Protein AF-A0AA42P3D7-F1 (afdb_monomer)

Secondary structure (DSSP, 8-state):
-------------------------------------------------PPPSS-HHHHHHHHHHHHTT--HHHHHHHHHHHHTTT-TTGGGGTTGGGHHHHHHHHHHHHHHHTTSS-HHHHHHHHHHHHHHHHT-EEEEEEEEEEEEEEETTEEEEEEEEEEEEEEE--SSSSSTTT-HHHHHHHHT-HHHHHHHHHHHHHHPPEEEEEEEEEEEEETTTEEE--GGGHHHHHHHHGGGS--GGG-SSTTTTTT--

Radius of gyration: 35.65 Å; Cα contacts (8 Å, |Δi|>4): 342; chains: 1; bounding box: 93×43×123 Å

Mean predicted aligned error: 14.37 Å

Sequence (257 aa):
MTAARTADVSQQDQASAPNTHVALPVARAFMRTLRVPLALCIAVAGHAAAKPAMSPEQAFELFTKAVLESDADASAKLHRSMMDINHYEAESVADLHQYAPALVQSMVDGLVQFKLFSAKSAHEYGTLMTDAYAGTQCRATGTRAASQYLREEEKVTEIMVQFSCQVPAFNTESGEVTDAAILRKMRKSTKYAFRTWAAMLKSGEKRTMTGEAMLTGDPDTGYFPDAYNLRSLTSVLYSALPAERVDPFAEMERDAE

pLDDT: mean 74.43, std 21.91, range [29.55, 97.94]

Foldseek 3Di:
DDDDDDDDDDDDDDDDDDDDDDDDDDDDDDDDDPPDPPPPPPPPPPVPQAAAPAAPQRQVQLLLCCQQLLDLVSLCVSLVLCVVVVNVQSVQSNRNSCHLVVVLVVQLVVCVVVPLDDNVLSVLLSVLLNVQSSVKRKGWPDKAFDDWDDDPNDIKGKIKTKMKIWGQPLDPPPAQCVPPVLLVVCLVDSPSVSVVLSCSSVPNHTDMDIWMFMWIDDRRNYTHDHNCSVVRCVVVSCRSPNDPVRPSCVVVVVVVD

Solvent-accessible surface area (backbone atoms only — not comparable to full-atom values): 15100 Å² total; per-residue (Å²): 134,87,80,90,79,89,87,84,89,88,88,90,81,90,82,88,87,80,88,88,82,91,90,83,86,90,82,83,87,82,91,77,85,81,80,74,78,83,76,79,77,75,75,77,78,72,80,71,69,54,76,34,93,49,50,54,52,55,38,46,41,26,49,51,33,2,36,39,48,42,28,54,68,33,10,53,50,50,21,48,62,28,51,78,69,67,42,92,54,22,76,60,32,46,63,32,25,50,44,42,60,50,54,37,49,56,49,28,50,47,32,36,73,74,59,69,34,55,66,69,57,19,51,56,48,32,51,41,40,49,54,34,30,55,57,39,54,60,43,58,76,49,76,45,86,67,52,74,50,74,56,96,88,40,77,48,33,34,31,32,40,31,32,41,28,41,33,50,37,74,37,92,82,74,48,68,72,67,34,70,67,52,42,55,46,24,50,76,26,60,74,49,38,51,52,52,55,53,47,36,51,75,69,40,58,72,39,84,47,73,48,59,37,72,24,46,44,46,86,49,73,24,37,41,67,45,62,68,43,54,65,52,40,42,74,62,65,51,31,67,42,87,50,84,92,61,60,54,52,80,59,61,66,70,78,71,122

Nearest PDB structures (foldseek):
  5xrz-assembly1_D  TM=4.194E-01  e=3.143E-01  Homo sapiens
  8rjw-assembly1_G  TM=3.969E-01  e=2.536E-01  Homo sapiens
  8rjw-assembly1_F  TM=3.874E-01  e=3.316E-01  Homo sapiens
  5xs0-assembly2_M  TM=3.603E-01  e=5.374E-01  Homo sapiens
  8rj3-assembly1_B  TM=3.661E-01  e=6.661E-01  Homo sapiens

Structure (mmCIF, N/CA/C/O backbone):
data_AF-A0AA42P3D7-F1
#
_entry.id   AF-A0AA42P3D7-F1
#
loop_
_atom_site.group_PDB
_atom_site.id
_atom_site.type_symbol
_atom_site.label_atom_id
_atom_site.label_alt_id
_atom_site.label_comp_id
_atom_site.label_asym_id
_atom_site.label_entity_id
_atom_site.label_seq_id
_atom_site.pdbx_PDB_ins_code
_atom_site.Cartn_x
_atom_site.Cartn_y
_atom_site.Cartn_z
_atom_site.occupancy
_atom_site.B_iso_or_equiv
_atom_site.auth_seq_id
_atom_site.auth_comp_id
_atom_site.auth_asym_id
_atom_site.auth_atom_id
_atom_site.pdbx_PDB_model_num
ATOM 1 N N . MET A 1 1 ? 75.780 -2.462 -17.008 1.00 31.47 1 MET A N 1
ATOM 2 C CA . MET A 1 1 ? 76.026 -3.786 -17.620 1.00 31.47 1 MET A CA 1
ATOM 3 C C . MET A 1 1 ? 74.661 -4.328 -18.032 1.00 31.47 1 MET A C 1
ATOM 5 O O . MET A 1 1 ? 73.805 -4.396 -17.168 1.00 31.47 1 MET A O 1
ATOM 9 N N . THR A 1 2 ? 74.285 -4.271 -19.318 1.00 30.69 2 THR A N 1
ATOM 10 C CA . THR A 1 2 ? 74.577 -5.244 -20.410 1.00 30.69 2 THR A CA 1
ATOM 11 C C . THR A 1 2 ? 73.847 -6.588 -20.244 1.00 30.69 2 THR A C 1
ATOM 13 O O . THR A 1 2 ? 73.974 -7.179 -19.182 1.00 30.69 2 THR A O 1
ATOM 16 N N . ALA A 1 3 ? 73.154 -7.148 -21.249 1.00 30.59 3 ALA A N 1
ATOM 17 C CA . ALA A 1 3 ? 72.742 -6.607 -22.560 1.00 30.59 3 ALA A CA 1
ATOM 18 C C . ALA A 1 3 ? 71.624 -7.461 -23.223 1.00 30.59 3 ALA A C 1
ATOM 20 O O . ALA A 1 3 ? 71.329 -8.560 -22.772 1.00 30.59 3 ALA A O 1
ATOM 21 N N . ALA A 1 4 ? 71.062 -6.916 -24.313 1.00 34.03 4 ALA A N 1
ATOM 22 C CA . ALA A 1 4 ? 70.126 -7.482 -25.305 1.00 34.03 4 ALA A CA 1
ATOM 23 C C . ALA A 1 4 ? 70.470 -8.906 -25.835 1.00 34.03 4 ALA A C 1
ATOM 25 O O . ALA A 1 4 ? 71.592 -9.371 -25.658 1.00 34.03 4 ALA A O 1
ATOM 26 N N . ARG A 1 5 ? 69.574 -9.642 -26.521 1.00 33.97 5 ARG A N 1
ATOM 27 C CA . ARG A 1 5 ? 69.018 -9.423 -27.893 1.00 33.97 5 ARG A CA 1
ATOM 28 C C . ARG A 1 5 ? 67.789 -10.347 -28.133 1.00 33.97 5 ARG A C 1
ATOM 30 O O . ARG A 1 5 ? 67.639 -11.300 -27.383 1.00 33.97 5 ARG A O 1
ATOM 37 N N . THR A 1 6 ? 66.776 -10.064 -28.975 1.00 33.81 6 THR A N 1
ATOM 38 C CA . THR A 1 6 ? 66.703 -10.019 -30.472 1.00 33.81 6 THR A CA 1
ATOM 39 C C . THR A 1 6 ? 67.298 -11.273 -31.156 1.00 33.81 6 THR A C 1
ATOM 41 O O . THR A 1 6 ? 68.330 -11.754 -30.712 1.00 33.81 6 THR A O 1
ATOM 44 N N . ALA A 1 7 ? 66.781 -11.863 -32.239 1.00 33.41 7 ALA A N 1
ATOM 45 C CA . ALA A 1 7 ? 65.605 -11.628 -33.101 1.00 33.41 7 ALA A CA 1
ATOM 46 C C . ALA A 1 7 ? 65.105 -13.031 -33.608 1.00 33.41 7 ALA A C 1
ATOM 48 O O . ALA A 1 7 ? 65.371 -14.003 -32.907 1.00 33.41 7 ALA A O 1
ATOM 49 N N . ASP A 1 8 ? 64.405 -13.290 -34.726 1.00 29.69 8 ASP A N 1
ATOM 50 C CA . ASP A 1 8 ? 63.928 -12.483 -35.870 1.00 29.69 8 ASP A CA 1
ATOM 51 C C . ASP A 1 8 ? 62.750 -13.190 -36.605 1.00 29.69 8 ASP A C 1
ATOM 53 O O . ASP A 1 8 ? 62.302 -14.259 -36.189 1.00 29.69 8 ASP A O 1
ATOM 57 N N . VAL A 1 9 ? 62.264 -12.612 -37.710 1.00 37.31 9 VAL A N 1
ATOM 58 C CA . VAL A 1 9 ? 61.306 -13.205 -38.672 1.00 37.31 9 VAL A CA 1
ATOM 59 C C . VAL A 1 9 ? 61.981 -14.248 -39.582 1.00 37.31 9 VAL A C 1
ATOM 61 O O . VAL A 1 9 ? 63.176 -14.166 -39.863 1.00 37.31 9 VAL A O 1
ATOM 64 N N . SER A 1 10 ? 61.214 -15.190 -40.149 1.00 30.56 10 SER A N 1
ATOM 65 C CA . SER A 1 10 ? 61.572 -15.812 -41.437 1.00 30.56 10 SER A CA 1
ATOM 66 C C . SER A 1 10 ? 60.350 -16.190 -42.277 1.00 30.56 10 SER A C 1
ATOM 68 O O . SER A 1 10 ? 59.351 -16.699 -41.775 1.00 30.56 10 SER A O 1
ATOM 70 N N . GLN A 1 11 ? 60.458 -15.908 -43.574 1.00 33.84 11 GLN A N 1
ATOM 71 C CA . GLN A 1 11 ? 59.439 -16.045 -44.612 1.00 33.84 11 GLN A CA 1
ATOM 72 C C . GLN A 1 11 ? 60.184 -16.315 -45.925 1.00 33.84 11 GLN A C 1
ATOM 74 O O . GLN A 1 11 ? 60.994 -15.471 -46.290 1.00 33.84 11 GLN A O 1
ATOM 79 N N . GLN A 1 12 ? 59.911 -17.439 -46.606 1.00 31.33 12 GLN A N 1
ATOM 80 C CA . GLN A 1 12 ? 60.109 -17.721 -48.050 1.00 31.33 12 GLN A CA 1
ATOM 81 C C . GLN A 1 12 ? 60.259 -19.232 -48.302 1.00 31.33 12 GLN A C 1
ATOM 83 O O . GLN A 1 12 ? 61.046 -19.890 -47.635 1.00 31.33 12 GLN A O 1
ATOM 88 N N . ASP A 1 13 ? 59.495 -19.767 -49.256 1.00 29.91 13 ASP A N 1
ATOM 89 C CA . ASP A 1 13 ? 59.954 -20.202 -50.593 1.00 29.91 13 ASP A CA 1
ATOM 90 C C . ASP A 1 13 ? 58.676 -20.382 -51.458 1.00 29.91 13 ASP A C 1
ATOM 92 O O . ASP A 1 13 ? 57.616 -20.689 -50.917 1.00 29.91 13 ASP A O 1
ATOM 96 N N . GLN A 1 14 ? 58.557 -19.973 -52.731 1.00 32.81 14 GLN A N 1
ATOM 97 C CA . GLN A 1 14 ? 59.390 -20.169 -53.936 1.00 32.81 14 GLN A CA 1
ATOM 98 C C . GLN A 1 14 ? 59.356 -21.641 -54.441 1.00 32.81 14 GLN A C 1
ATOM 100 O O . GLN A 1 14 ? 59.420 -22.559 -53.638 1.00 32.81 14 GLN A O 1
ATOM 105 N N . ALA A 1 15 ? 59.196 -21.963 -55.739 1.00 29.94 15 ALA A N 1
ATOM 106 C CA . ALA A 1 15 ? 59.226 -21.129 -56.952 1.00 29.94 15 ALA A CA 1
ATOM 107 C C . ALA A 1 15 ? 58.406 -21.688 -58.156 1.00 29.94 15 ALA A C 1
ATOM 109 O O . ALA A 1 15 ? 58.203 -22.890 -58.268 1.00 29.94 15 ALA A O 1
ATOM 110 N N . SER A 1 16 ? 58.095 -20.787 -59.104 1.00 30.59 16 SER A N 1
ATOM 111 C CA . SER A 1 16 ? 58.151 -20.937 -60.584 1.00 30.59 16 SER A CA 1
ATOM 112 C C . SER A 1 16 ? 57.265 -21.915 -61.402 1.00 30.59 16 SER A C 1
ATOM 114 O O . SER A 1 16 ? 56.853 -22.984 -60.975 1.00 30.59 16 SER A O 1
ATOM 116 N N . ALA A 1 17 ? 57.018 -21.498 -62.657 1.00 34.09 17 ALA A N 1
ATOM 117 C CA . ALA A 1 17 ? 56.332 -22.204 -63.764 1.00 34.09 17 ALA A CA 1
ATOM 118 C C . ALA A 1 17 ? 57.390 -22.677 -64.831 1.00 34.09 17 ALA A C 1
ATOM 120 O O . ALA A 1 17 ? 58.550 -22.732 -64.412 1.00 34.09 17 ALA A O 1
ATOM 121 N N . PRO A 1 18 ? 57.144 -22.978 -66.150 1.00 49.16 18 PRO A N 1
ATOM 122 C CA . PRO A 1 18 ? 55.988 -22.674 -67.039 1.00 49.16 18 PRO A CA 1
ATOM 123 C C . PRO A 1 18 ? 55.566 -23.758 -68.092 1.00 49.16 18 PRO A C 1
ATOM 125 O O . PRO A 1 18 ? 56.224 -24.778 -68.217 1.00 49.16 18 PRO A O 1
ATOM 128 N N . ASN A 1 19 ? 54.545 -23.435 -68.921 1.00 32.03 19 ASN A N 1
ATOM 129 C CA . ASN A 1 19 ? 54.305 -23.829 -70.346 1.00 32.03 19 ASN A CA 1
ATOM 130 C C . ASN A 1 19 ? 54.244 -25.336 -70.758 1.00 32.03 19 ASN A C 1
ATOM 132 O O . ASN A 1 19 ? 54.962 -26.168 -70.231 1.00 32.03 19 ASN A O 1
ATOM 136 N N . THR A 1 20 ? 53.444 -25.803 -71.737 1.00 36.22 20 THR A N 1
ATOM 137 C CA . THR A 1 20 ? 52.552 -25.197 -72.775 1.00 36.22 20 THR A CA 1
ATOM 138 C C . THR A 1 20 ? 51.419 -26.227 -73.137 1.00 36.22 20 THR A C 1
ATOM 140 O O . THR A 1 20 ? 51.196 -27.114 -72.326 1.00 36.22 20 THR A O 1
ATOM 143 N N . HIS A 1 21 ? 50.614 -26.268 -74.228 1.00 33.41 21 HIS A N 1
ATOM 144 C CA . HIS A 1 21 ? 50.492 -25.580 -75.539 1.00 33.41 21 HIS A CA 1
ATOM 145 C C . HIS A 1 21 ? 49.057 -25.728 -76.150 1.00 33.41 21 HIS A C 1
ATOM 147 O O . HIS A 1 21 ? 48.241 -26.487 -75.648 1.00 33.41 21 HIS A O 1
ATOM 153 N N . VAL A 1 22 ? 48.806 -25.021 -77.268 1.00 30.59 22 VAL A N 1
ATOM 154 C CA . VAL A 1 22 ? 47.855 -25.265 -78.397 1.00 30.59 22 VAL A CA 1
ATOM 155 C C . VAL A 1 22 ? 46.536 -26.045 -78.168 1.00 30.59 22 VAL A C 1
ATOM 157 O O . VAL A 1 22 ? 46.547 -27.270 -78.135 1.00 30.59 22 VAL A O 1
ATOM 160 N N . ALA A 1 23 ? 45.391 -25.346 -78.290 1.00 29.55 23 ALA A N 1
ATOM 161 C CA . ALA A 1 23 ? 44.390 -25.570 -79.362 1.00 29.55 23 ALA A CA 1
ATOM 162 C C . ALA A 1 23 ? 43.258 -24.507 -79.373 1.00 29.55 23 ALA A C 1
ATOM 164 O O . ALA A 1 23 ? 42.737 -24.116 -78.335 1.00 29.55 23 ALA A O 1
ATOM 165 N N . LEU A 1 24 ? 42.858 -24.072 -80.572 1.00 32.00 24 LEU A N 1
ATOM 166 C CA . LEU A 1 24 ? 41.688 -23.238 -80.931 1.00 32.00 24 LEU A CA 1
ATOM 167 C C . LEU A 1 24 ? 41.282 -23.677 -82.366 1.00 32.00 24 LEU A C 1
ATOM 169 O O . LEU A 1 24 ? 42.179 -24.173 -83.057 1.00 32.00 24 LEU A O 1
ATOM 173 N N . PRO A 1 25 ? 40.030 -23.507 -82.872 1.00 43.16 25 PRO A N 1
ATOM 174 C CA . PRO A 1 25 ? 39.345 -22.204 -82.859 1.00 43.16 25 PRO A CA 1
ATOM 175 C C . PRO A 1 25 ? 37.784 -22.190 -82.905 1.00 43.16 25 PRO A C 1
ATOM 177 O O . PRO A 1 25 ? 37.112 -23.211 -82.903 1.00 43.16 25 PRO A O 1
ATOM 180 N N . VAL A 1 26 ? 37.238 -20.969 -83.030 1.00 35.75 26 VAL A N 1
ATOM 181 C CA . VAL A 1 26 ? 35.868 -20.577 -83.452 1.00 35.75 26 VAL A CA 1
ATOM 182 C C . VAL A 1 26 ? 34.662 -21.080 -82.634 1.00 35.75 26 VAL A C 1
ATOM 184 O O . VAL A 1 26 ? 34.040 -22.089 -82.945 1.00 35.75 26 VAL A O 1
ATOM 187 N N . ALA A 1 27 ? 34.151 -20.187 -81.783 1.00 34.97 27 ALA A N 1
ATOM 188 C CA . ALA A 1 27 ? 32.713 -19.921 -81.688 1.00 34.97 27 ALA A CA 1
ATOM 189 C C . ALA A 1 27 ? 32.501 -18.396 -81.697 1.00 34.97 27 ALA A C 1
ATOM 191 O O . ALA A 1 27 ? 33.190 -17.671 -80.977 1.00 34.97 27 ALA A O 1
ATOM 192 N N . ARG A 1 28 ? 31.604 -17.878 -82.549 1.00 34.62 28 ARG A N 1
ATOM 193 C CA . ARG A 1 28 ? 31.326 -16.432 -82.625 1.00 34.62 28 ARG A CA 1
ATOM 194 C C . ARG A 1 28 ? 30.343 -15.999 -81.536 1.00 34.62 28 ARG A C 1
ATOM 196 O O . ARG A 1 28 ? 29.408 -16.715 -81.203 1.00 34.62 28 ARG A O 1
ATOM 203 N N . ALA A 1 29 ? 30.590 -14.793 -81.037 1.00 33.81 29 ALA A N 1
ATOM 204 C CA . ALA A 1 29 ? 29.865 -14.086 -79.992 1.00 33.81 29 ALA A CA 1
ATOM 205 C C . ALA A 1 29 ? 28.329 -14.197 -80.016 1.00 33.81 29 ALA A C 1
ATOM 207 O O . ALA A 1 29 ? 27.708 -14.057 -81.065 1.00 33.81 29 ALA A O 1
ATOM 208 N N . PHE A 1 30 ? 27.742 -14.167 -78.816 1.00 39.66 30 PHE A N 1
ATOM 209 C CA . PHE A 1 30 ? 26.736 -13.148 -78.505 1.00 39.66 30 PHE A CA 1
ATOM 210 C C . PHE A 1 30 ? 26.946 -12.599 -77.090 1.00 39.66 30 PHE A C 1
ATOM 212 O O . PHE A 1 30 ? 26.876 -13.331 -76.107 1.00 39.66 30 PHE A O 1
ATOM 219 N N . MET A 1 31 ? 27.182 -11.289 -76.977 1.00 41.91 31 MET A N 1
ATOM 220 C CA . MET A 1 31 ? 27.114 -10.601 -75.689 1.00 41.91 31 MET A CA 1
ATOM 221 C C . MET A 1 31 ? 25.650 -10.446 -75.267 1.00 41.91 31 MET A C 1
ATOM 223 O O . MET A 1 31 ? 24.874 -9.778 -75.951 1.00 41.91 31 MET A O 1
ATOM 227 N N . ARG A 1 32 ? 25.300 -10.948 -74.081 1.00 39.91 32 ARG A N 1
ATOM 228 C CA . ARG A 1 32 ? 24.271 -10.326 -73.239 1.00 39.91 32 ARG A CA 1
ATOM 229 C C . ARG A 1 32 ? 24.862 -10.072 -71.861 1.00 39.91 32 ARG A C 1
ATOM 231 O O . ARG A 1 32 ? 25.069 -10.987 -71.074 1.00 39.91 32 ARG A O 1
ATOM 238 N N . THR A 1 33 ? 25.181 -8.808 -71.614 1.00 46.50 33 THR A N 1
ATOM 239 C CA . THR A 1 33 ? 25.740 -8.302 -70.362 1.00 46.50 33 THR A CA 1
ATOM 240 C C . THR A 1 33 ? 24.720 -8.438 -69.239 1.00 46.50 33 THR A C 1
ATOM 242 O O . THR A 1 33 ? 23.817 -7.614 -69.098 1.00 46.50 33 THR A O 1
ATOM 245 N N . LEU A 1 34 ? 24.883 -9.470 -68.409 1.00 38.66 34 LEU A N 1
ATOM 246 C CA . LEU A 1 34 ? 24.121 -9.613 -67.176 1.00 38.66 34 LEU A CA 1
ATOM 247 C C . LEU A 1 34 ? 24.618 -8.567 -66.164 1.00 38.66 34 LEU A C 1
ATOM 249 O O . LEU A 1 34 ? 25.531 -8.811 -65.379 1.00 38.66 34 LEU A O 1
ATOM 253 N N . ARG A 1 35 ? 24.043 -7.359 -66.216 1.00 44.81 35 ARG A N 1
ATOM 254 C CA . ARG A 1 35 ? 24.231 -6.347 -65.171 1.00 44.81 35 ARG A CA 1
ATOM 255 C C . ARG A 1 35 ? 23.570 -6.854 -63.894 1.00 44.81 35 ARG A C 1
ATOM 257 O O . ARG A 1 35 ? 22.370 -6.676 -63.718 1.00 44.81 35 ARG A O 1
ATOM 264 N N . VAL A 1 36 ? 24.356 -7.464 -63.013 1.00 46.09 36 VAL A N 1
ATOM 265 C CA . VAL A 1 36 ? 23.972 -7.672 -61.615 1.00 46.09 36 VAL A CA 1
ATOM 266 C C . VAL A 1 36 ? 24.113 -6.321 -60.908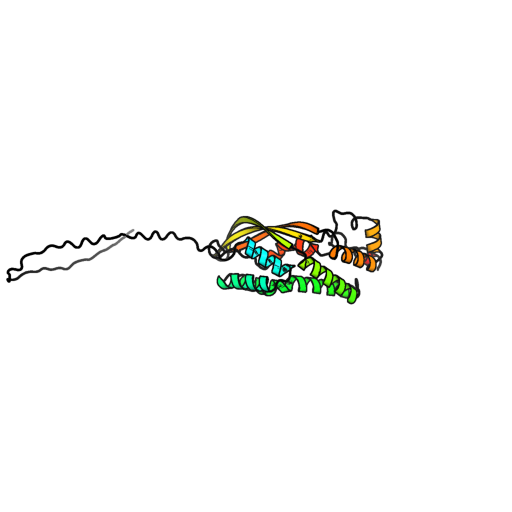 1.00 46.09 36 VAL A C 1
ATOM 268 O O . VAL A 1 36 ? 25.244 -5.851 -60.757 1.00 46.09 36 VAL A O 1
ATOM 271 N N . PRO A 1 37 ? 23.022 -5.654 -60.486 1.00 53.50 37 PRO A N 1
ATOM 272 C CA . PRO A 1 37 ? 23.149 -4.573 -59.526 1.00 53.50 37 PRO A CA 1
ATOM 273 C C . PRO A 1 37 ? 23.570 -5.209 -58.202 1.00 53.50 37 PRO A C 1
ATOM 275 O O . PRO A 1 37 ? 22.783 -5.917 -57.573 1.00 53.50 37 PRO A O 1
ATOM 278 N N . LEU A 1 38 ? 24.817 -4.987 -57.784 1.00 45.69 38 LEU A N 1
ATOM 279 C CA . LEU A 1 38 ? 25.266 -5.373 -56.450 1.00 45.69 38 LEU A CA 1
ATOM 280 C C . LEU A 1 38 ? 24.603 -4.425 -55.443 1.00 45.69 38 LEU A C 1
ATOM 282 O O . LEU A 1 38 ? 25.179 -3.415 -55.041 1.00 45.69 38 LEU A O 1
ATOM 286 N N . ALA A 1 39 ? 23.344 -4.714 -55.116 1.00 49.66 39 ALA A N 1
ATOM 287 C CA . ALA A 1 39 ? 22.559 -3.969 -54.150 1.00 49.66 39 ALA A CA 1
ATOM 288 C C . ALA A 1 39 ? 23.206 -4.146 -52.776 1.00 49.66 39 ALA A C 1
ATOM 290 O O . ALA A 1 39 ? 22.970 -5.133 -52.080 1.00 49.66 39 ALA A O 1
ATOM 291 N N . LEU A 1 40 ? 24.067 -3.194 -52.416 1.00 45.00 40 LEU A N 1
ATOM 292 C CA . LEU A 1 40 ? 24.702 -3.139 -51.112 1.00 45.00 40 LEU A CA 1
ATOM 293 C C . LEU A 1 40 ? 23.632 -2.747 -50.087 1.00 45.00 40 LEU A C 1
ATOM 295 O O . LEU A 1 40 ? 23.482 -1.582 -49.723 1.00 45.00 40 LEU A O 1
ATOM 299 N N . CYS A 1 41 ? 22.849 -3.735 -49.656 1.00 44.41 41 CYS A N 1
ATOM 300 C CA . CYS A 1 41 ? 21.967 -3.625 -48.508 1.00 44.41 41 CYS A CA 1
ATOM 301 C C . CYS A 1 41 ? 22.839 -3.456 -47.263 1.00 44.41 41 CYS A C 1
ATOM 303 O O . CYS A 1 41 ? 23.118 -4.415 -46.545 1.00 44.41 41 CYS A O 1
ATOM 305 N N . ILE A 1 42 ? 23.281 -2.218 -47.026 1.00 55.31 42 ILE A N 1
ATOM 306 C CA . ILE A 1 42 ? 23.804 -1.782 -45.739 1.00 55.31 42 ILE A CA 1
ATOM 307 C C . ILE A 1 42 ? 22.628 -1.887 -44.774 1.00 55.31 42 ILE A C 1
ATOM 309 O O . ILE A 1 42 ? 21.840 -0.955 -44.613 1.00 55.31 42 ILE A O 1
ATOM 313 N N . ALA A 1 43 ? 22.485 -3.066 -44.174 1.00 50.91 43 ALA A N 1
ATOM 314 C CA . ALA A 1 43 ? 21.648 -3.268 -43.015 1.00 50.91 43 ALA A CA 1
ATOM 315 C C . ALA A 1 43 ? 22.258 -2.423 -41.898 1.00 50.91 43 ALA A C 1
ATOM 317 O O . ALA A 1 43 ? 23.163 -2.860 -41.187 1.00 50.91 43 ALA A O 1
ATOM 318 N N . VAL A 1 44 ? 21.794 -1.176 -41.789 1.00 49.25 44 VAL A N 1
ATOM 319 C CA . VAL A 1 44 ? 22.042 -0.343 -40.619 1.00 49.25 44 VAL A CA 1
ATOM 320 C C . VAL A 1 44 ? 21.332 -1.045 -39.474 1.00 49.25 44 VAL A C 1
ATOM 322 O O . VAL A 1 44 ? 20.142 -0.839 -39.243 1.00 49.25 44 VAL A O 1
ATOM 325 N N . ALA A 1 45 ? 22.071 -1.918 -38.792 1.00 48.38 45 ALA A N 1
ATOM 326 C CA . ALA A 1 45 ? 21.681 -2.532 -37.539 1.00 48.38 45 ALA A CA 1
ATOM 327 C C . ALA A 1 45 ? 21.682 -1.441 -36.463 1.00 48.38 45 ALA A C 1
ATOM 329 O O . ALA A 1 45 ? 22.539 -1.396 -35.581 1.00 48.38 45 ALA A O 1
ATOM 330 N N . GLY A 1 46 ? 20.724 -0.518 -36.572 1.00 45.34 46 GLY A N 1
ATOM 331 C CA . GLY A 1 46 ? 20.318 0.316 -35.462 1.00 45.34 46 GLY A CA 1
ATOM 332 C C . GLY A 1 46 ? 19.873 -0.639 -34.372 1.00 45.34 46 GLY A C 1
ATOM 333 O O . GLY A 1 46 ? 18.846 -1.301 -34.516 1.00 45.34 46 GLY A O 1
ATOM 334 N N . HIS A 1 47 ? 20.692 -0.753 -33.329 1.00 44.09 47 HIS A N 1
ATOM 335 C CA . HIS A 1 47 ? 20.367 -1.523 -32.142 1.00 44.09 47 HIS A CA 1
ATOM 336 C C . HIS A 1 47 ? 19.270 -0.745 -31.417 1.00 44.09 47 HIS A C 1
ATOM 338 O O . HIS A 1 47 ? 19.531 0.062 -30.528 1.00 44.09 47 HIS A O 1
ATOM 344 N N . ALA A 1 48 ? 18.035 -0.921 -31.885 1.00 49.38 48 ALA A N 1
ATOM 345 C CA . ALA A 1 48 ? 16.855 -0.529 -31.150 1.00 49.38 48 ALA A CA 1
ATOM 346 C C . ALA A 1 48 ? 16.860 -1.367 -29.873 1.00 49.38 48 ALA A C 1
ATOM 348 O O . ALA A 1 48 ? 16.554 -2.559 -29.925 1.00 49.38 48 ALA A O 1
ATOM 349 N N . ALA A 1 49 ? 17.278 -0.737 -28.771 1.00 56.56 49 ALA A N 1
ATOM 350 C CA . ALA A 1 49 ? 17.151 -1.264 -27.420 1.00 56.56 49 ALA A CA 1
ATOM 351 C C . ALA A 1 49 ? 15.783 -1.939 -27.285 1.00 56.56 49 ALA A C 1
ATOM 353 O O . ALA A 1 49 ? 14.761 -1.354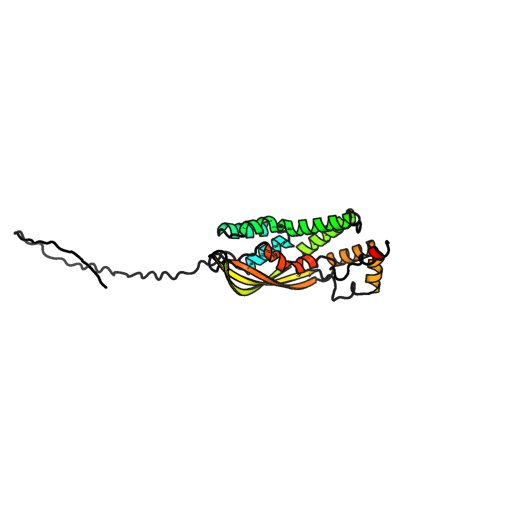 -27.676 1.00 56.56 49 ALA A O 1
ATOM 354 N N . ALA A 1 50 ? 15.774 -3.189 -26.823 1.00 63.59 50 ALA A N 1
ATOM 355 C CA . ALA A 1 50 ? 14.530 -3.920 -26.663 1.00 63.59 50 ALA A CA 1
ATOM 356 C C . ALA A 1 50 ? 13.680 -3.128 -25.671 1.00 63.59 50 ALA A C 1
ATOM 358 O O . ALA A 1 50 ? 14.119 -2.860 -24.558 1.00 63.59 50 ALA A O 1
ATOM 359 N N . LYS A 1 51 ? 12.489 -2.676 -26.080 1.00 69.25 51 LYS A N 1
ATOM 360 C CA . LYS A 1 51 ? 11.652 -1.924 -25.148 1.00 69.25 51 LYS A CA 1
ATOM 361 C C . LYS A 1 51 ? 11.234 -2.892 -24.031 1.00 69.25 51 LYS A C 1
ATOM 363 O O . LYS A 1 51 ? 10.597 -3.895 -24.369 1.00 69.25 51 LYS A O 1
ATOM 368 N N . PRO A 1 52 ? 11.515 -2.591 -22.750 1.00 77.62 52 PRO A N 1
ATOM 369 C CA . PRO A 1 52 ? 11.165 -3.482 -21.655 1.00 77.62 52 PRO A CA 1
ATOM 370 C C . PRO A 1 52 ? 9.658 -3.749 -21.639 1.00 77.62 52 PRO A C 1
ATOM 372 O O . PRO A 1 52 ? 8.843 -2.866 -21.937 1.00 77.62 52 PRO A O 1
ATOM 375 N N . ALA A 1 53 ? 9.287 -4.990 -21.315 1.00 83.00 53 ALA A N 1
ATOM 376 C CA . ALA A 1 53 ? 7.912 -5.486 -21.427 1.00 83.00 53 ALA A CA 1
ATOM 377 C C . ALA A 1 53 ? 6.926 -4.793 -20.464 1.00 83.00 53 ALA A C 1
ATOM 379 O O . ALA A 1 53 ? 5.709 -4.866 -20.653 1.00 83.00 53 ALA A O 1
ATOM 380 N N . MET A 1 54 ? 7.454 -4.109 -19.449 1.00 92.75 54 MET A N 1
ATOM 381 C CA . MET A 1 54 ? 6.726 -3.388 -18.414 1.00 92.75 54 MET A CA 1
ATOM 382 C C . MET A 1 54 ? 7.423 -2.049 -18.150 1.00 92.75 54 MET A C 1
ATOM 384 O O . MET A 1 54 ? 8.651 -1.980 -18.162 1.00 92.75 54 MET A O 1
ATOM 388 N N . SER A 1 55 ? 6.659 -0.976 -17.926 1.00 94.00 55 SER A N 1
ATOM 389 C CA . SER A 1 55 ? 7.243 0.298 -17.485 1.00 94.00 55 SER A CA 1
ATOM 390 C C . SER A 1 55 ? 7.448 0.330 -15.959 1.00 94.00 55 SER A C 1
ATOM 392 O O . SER A 1 55 ? 6.736 -0.381 -15.243 1.00 94.00 55 SER A O 1
ATOM 394 N N . PRO A 1 56 ? 8.357 1.178 -15.440 1.00 95.19 56 PRO A N 1
ATOM 395 C CA . PRO A 1 56 ? 8.544 1.398 -14.001 1.00 95.19 56 PRO A CA 1
ATOM 396 C C . PRO A 1 56 ? 7.241 1.651 -13.234 1.00 95.19 56 PRO A C 1
ATOM 398 O O . PRO A 1 56 ? 6.993 1.080 -12.174 1.00 95.19 56 PRO A O 1
ATOM 401 N N . GLU A 1 57 ? 6.375 2.482 -13.815 1.00 96.44 57 GLU A N 1
ATOM 402 C CA . GLU A 1 57 ? 5.061 2.829 -13.283 1.00 96.44 57 GLU A CA 1
ATOM 403 C C . GLU A 1 57 ? 4.166 1.592 -13.170 1.00 96.44 57 GLU A C 1
ATOM 405 O O . GLU A 1 57 ? 3.517 1.385 -12.150 1.00 96.44 57 GLU A O 1
ATOM 410 N N . GLN A 1 58 ? 4.165 0.738 -14.197 1.00 96.88 58 GLN A N 1
ATOM 411 C CA . GLN A 1 58 ? 3.368 -0.488 -14.232 1.00 96.88 58 GLN A CA 1
ATOM 412 C C . GLN A 1 58 ? 3.877 -1.538 -13.239 1.00 96.88 58 GLN A C 1
ATOM 414 O O . GLN A 1 58 ? 3.062 -2.211 -12.610 1.00 96.88 58 GLN A O 1
ATOM 419 N N . ALA A 1 59 ? 5.196 -1.666 -13.066 1.00 96.81 59 ALA A N 1
ATOM 420 C CA . ALA A 1 59 ? 5.784 -2.568 -12.078 1.00 96.81 59 ALA A CA 1
ATOM 421 C C . ALA A 1 59 ? 5.421 -2.132 -10.649 1.00 96.81 59 ALA A C 1
ATOM 423 O O . ALA A 1 59 ? 4.966 -2.945 -9.841 1.00 96.81 59 ALA A O 1
ATOM 424 N N . PHE A 1 60 ? 5.517 -0.830 -10.362 1.00 97.12 60 PHE A N 1
ATOM 425 C CA . PHE A 1 60 ? 5.125 -0.263 -9.072 1.00 97.12 60 PHE A CA 1
ATOM 426 C C . PHE A 1 60 ? 3.604 -0.318 -8.814 1.00 97.12 60 PHE A C 1
ATOM 428 O O . PHE A 1 60 ? 3.172 -0.558 -7.683 1.00 97.12 60 PHE A O 1
ATOM 435 N N . GLU A 1 61 ? 2.768 -0.153 -9.844 1.00 97.12 61 GLU A N 1
ATOM 436 C CA . GLU A 1 61 ? 1.314 -0.325 -9.713 1.00 97.12 61 GLU A CA 1
ATOM 437 C C . GLU A 1 61 ? 0.910 -1.789 -9.480 1.00 97.12 61 GLU A C 1
ATOM 439 O O . GLU A 1 61 ? -0.023 -2.037 -8.724 1.00 97.12 61 GLU A O 1
ATOM 444 N N . LEU A 1 62 ? 1.628 -2.778 -10.026 1.00 97.38 62 LEU A N 1
ATOM 445 C CA . LEU A 1 62 ? 1.407 -4.185 -9.658 1.00 97.38 62 LEU A CA 1
ATOM 446 C C . LEU A 1 62 ? 1.866 -4.481 -8.222 1.00 97.38 62 LEU A C 1
ATOM 448 O O . LEU A 1 62 ? 1.157 -5.159 -7.483 1.00 97.38 62 LEU A O 1
ATOM 452 N N . PHE A 1 63 ? 3.008 -3.934 -7.802 1.00 97.31 63 PHE A N 1
ATOM 453 C CA . PHE A 1 63 ? 3.527 -4.082 -6.439 1.00 97.31 63 PHE A CA 1
ATOM 454 C C . PHE A 1 63 ? 2.584 -3.500 -5.383 1.00 97.31 63 PHE A C 1
ATOM 456 O O . PHE A 1 63 ? 2.235 -4.180 -4.422 1.00 97.31 63 PHE A O 1
ATOM 463 N N . THR A 1 64 ? 2.109 -2.265 -5.575 1.00 96.88 64 THR A N 1
ATOM 464 C CA . THR A 1 64 ? 1.148 -1.639 -4.649 1.00 96.88 64 THR A CA 1
ATOM 465 C C . THR A 1 64 ? -0.173 -2.400 -4.584 1.00 96.88 64 THR A C 1
ATOM 467 O O . THR A 1 64 ? -0.709 -2.573 -3.491 1.00 96.88 64 THR A O 1
ATOM 470 N N . LYS A 1 65 ? -0.668 -2.922 -5.712 1.00 96.44 65 LYS A N 1
ATOM 471 C CA . LYS A 1 65 ? -1.855 -3.791 -5.748 1.00 96.44 65 LYS A CA 1
ATOM 472 C C . LYS A 1 65 ? -1.644 -5.102 -4.994 1.00 96.44 65 LYS A C 1
ATOM 474 O O . LYS A 1 65 ? -2.500 -5.478 -4.201 1.00 96.44 65 LYS A O 1
ATOM 479 N N . ALA A 1 66 ? -0.509 -5.771 -5.185 1.00 96.25 66 ALA A N 1
ATOM 480 C CA . ALA A 1 66 ? -0.198 -6.984 -4.436 1.00 96.25 66 ALA A CA 1
ATOM 481 C C . ALA A 1 66 ? -0.134 -6.690 -2.925 1.00 96.25 66 ALA A C 1
ATOM 483 O O . ALA A 1 66 ? -0.879 -7.280 -2.153 1.00 96.25 66 ALA A O 1
ATOM 484 N N . VAL A 1 67 ? 0.676 -5.712 -2.509 1.00 95.06 67 VAL A N 1
ATOM 485 C CA . VAL A 1 67 ? 0.921 -5.400 -1.089 1.00 95.06 67 VAL A CA 1
ATOM 486 C C . VAL A 1 67 ? -0.315 -4.867 -0.355 1.00 95.06 67 VAL A C 1
ATOM 488 O O . VAL A 1 67 ? -0.504 -5.205 0.812 1.00 95.06 67 VAL A O 1
ATOM 491 N N . LEU A 1 68 ? -1.127 -4.013 -0.993 1.00 93.25 68 LEU A N 1
ATOM 492 C CA . LEU A 1 68 ? -2.237 -3.291 -0.347 1.00 93.25 68 LEU A CA 1
ATOM 493 C C . LEU A 1 68 ? -3.606 -3.874 -0.718 1.00 93.25 68 LEU A C 1
ATOM 495 O O . LEU A 1 68 ? -4.396 -4.205 0.161 1.00 93.25 68 LEU A O 1
ATOM 499 N N . GLU A 1 69 ? -3.886 -4.049 -2.012 1.00 93.75 69 GLU A N 1
ATOM 500 C CA . GLU A 1 69 ? -5.160 -4.617 -2.484 1.00 93.75 69 GLU A CA 1
ATOM 501 C C . GLU A 1 69 ? -5.225 -6.153 -2.298 1.00 93.75 69 GLU A C 1
ATOM 503 O O . GLU A 1 69 ? -6.262 -6.755 -2.566 1.00 93.75 69 GLU A O 1
ATOM 508 N N . SER A 1 70 ? -4.149 -6.787 -1.800 1.00 94.31 70 SER A N 1
ATOM 509 C CA . SER A 1 70 ? -3.989 -8.252 -1.674 1.00 94.31 70 SER A CA 1
ATOM 510 C C . SER A 1 70 ? -4.130 -8.990 -3.019 1.00 94.31 70 SER A C 1
ATOM 512 O O . SER A 1 70 ? -4.565 -10.141 -3.083 1.00 94.31 70 SER A O 1
ATOM 514 N N . ASP A 1 71 ? -3.785 -8.311 -4.118 1.00 96.62 71 ASP A N 1
ATOM 515 C CA . ASP A 1 71 ? -3.996 -8.768 -5.495 1.00 96.62 71 ASP A CA 1
ATOM 516 C C . ASP A 1 71 ? -2.982 -9.867 -5.877 1.00 96.62 71 ASP A C 1
ATOM 518 O O . ASP A 1 71 ? -1.842 -9.603 -6.273 1.00 96.62 71 ASP A O 1
ATOM 522 N N . ALA A 1 72 ? -3.405 -11.127 -5.738 1.00 96.88 72 ALA A N 1
ATOM 523 C CA . ALA A 1 72 ? -2.604 -12.305 -6.071 1.00 96.88 72 ALA A CA 1
ATOM 524 C C . ALA A 1 72 ? -2.262 -12.402 -7.571 1.00 96.88 72 ALA A C 1
ATOM 526 O O . ALA A 1 72 ? -1.176 -12.873 -7.911 1.00 96.88 72 ALA A O 1
ATOM 527 N N . ASP A 1 73 ? -3.125 -11.907 -8.467 1.00 97.94 73 ASP A N 1
ATOM 528 C CA . ASP A 1 73 ? -2.834 -11.859 -9.905 1.00 97.94 73 ASP A CA 1
ATOM 529 C C . ASP A 1 73 ? -1.768 -10.798 -10.214 1.00 97.94 73 ASP A C 1
ATOM 531 O O . ASP A 1 73 ? -0.888 -11.034 -11.048 1.00 97.94 73 ASP A O 1
ATOM 535 N N . ALA A 1 74 ? -1.779 -9.660 -9.511 1.00 97.00 74 ALA A N 1
ATOM 536 C CA . ALA A 1 74 ? -0.709 -8.669 -9.597 1.00 97.00 74 ALA A CA 1
ATOM 537 C C . ALA A 1 74 ? 0.619 -9.206 -9.040 1.00 97.00 74 ALA A C 1
ATOM 539 O O . ALA A 1 74 ? 1.641 -9.075 -9.716 1.00 97.00 74 ALA A O 1
ATOM 540 N N . SER A 1 75 ? 0.593 -9.883 -7.884 1.00 96.50 75 SER A N 1
ATOM 541 C CA . SER A 1 75 ? 1.746 -10.579 -7.279 1.00 96.50 75 SER A CA 1
ATOM 542 C C . SER A 1 75 ? 2.353 -11.581 -8.272 1.00 96.50 75 SER A C 1
ATOM 544 O O . SER A 1 75 ? 3.521 -11.481 -8.647 1.00 96.50 75 SER A O 1
ATOM 546 N N . ALA A 1 76 ? 1.529 -12.485 -8.811 1.00 97.62 76 ALA A N 1
ATOM 547 C CA . ALA A 1 76 ? 1.954 -13.508 -9.761 1.00 97.62 76 ALA A CA 1
ATOM 548 C C . ALA A 1 76 ? 2.356 -12.944 -11.135 1.00 97.62 76 ALA A C 1
ATOM 550 O O . ALA A 1 76 ? 3.126 -13.578 -11.858 1.00 97.62 76 ALA A O 1
ATOM 551 N N . LYS A 1 77 ? 1.835 -11.783 -11.554 1.00 97.62 77 LYS A N 1
ATOM 552 C CA . LYS A 1 77 ? 2.269 -11.106 -12.788 1.00 97.62 77 LYS A CA 1
ATOM 553 C C . LYS A 1 77 ? 3.617 -10.410 -12.604 1.00 97.62 77 LYS A C 1
ATOM 555 O O . LYS A 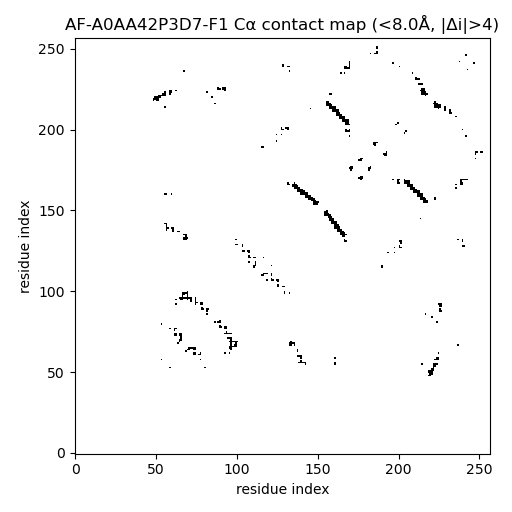1 77 ? 4.464 -10.531 -13.488 1.00 97.62 77 LYS A O 1
ATOM 560 N N . LEU A 1 78 ? 3.812 -9.706 -11.490 1.00 96.81 78 LEU A N 1
ATOM 561 C CA . LEU A 1 78 ? 5.070 -9.040 -11.157 1.00 96.81 78 LEU A CA 1
ATOM 562 C C . LEU A 1 78 ? 6.200 -10.069 -11.034 1.00 96.81 78 LEU A C 1
ATOM 564 O O . LEU A 1 78 ? 7.175 -9.980 -11.775 1.00 96.81 78 LEU A O 1
ATOM 568 N N . HIS A 1 79 ? 5.999 -11.105 -10.211 1.00 97.06 79 HIS A N 1
ATOM 569 C CA . HIS A 1 79 ? 6.954 -12.197 -10.026 1.00 97.06 79 HIS A CA 1
ATOM 570 C C . HIS A 1 79 ? 7.348 -12.856 -11.360 1.00 97.06 79 HIS A C 1
ATOM 572 O O . HIS A 1 79 ? 8.533 -12.923 -11.676 1.00 97.06 79 HIS A O 1
ATOM 578 N N . ARG A 1 80 ? 6.382 -13.255 -12.205 1.00 96.69 80 ARG A N 1
ATOM 579 C CA . ARG A 1 80 ? 6.697 -13.820 -13.534 1.00 96.69 80 ARG A CA 1
ATOM 580 C C . ARG A 1 80 ? 7.500 -12.862 -14.411 1.00 96.69 80 ARG A C 1
ATOM 582 O O . ARG A 1 80 ? 8.475 -13.290 -15.006 1.00 96.69 80 ARG A O 1
ATOM 589 N N . SER A 1 81 ? 7.148 -11.577 -14.432 1.00 95.25 81 SER A N 1
ATOM 590 C CA . SER A 1 81 ? 7.859 -10.581 -15.251 1.00 95.25 81 SER A CA 1
ATOM 591 C C . SER A 1 81 ? 9.314 -10.382 -14.808 1.00 95.25 81 SER A C 1
ATOM 593 O O . SER A 1 81 ? 10.156 -10.050 -15.634 1.00 95.25 81 SER A O 1
ATOM 595 N N . MET A 1 82 ? 9.610 -10.605 -13.523 1.00 94.56 82 MET A N 1
ATOM 596 C CA . MET A 1 82 ? 10.966 -10.593 -12.966 1.00 94.56 82 MET A CA 1
ATOM 597 C C . MET A 1 82 ? 11.704 -11.922 -13.208 1.00 94.56 82 MET A C 1
ATOM 599 O O . MET A 1 82 ? 12.897 -11.908 -13.500 1.00 94.56 82 MET A O 1
ATOM 603 N N . MET A 1 83 ? 11.008 -13.064 -13.172 1.00 94.94 83 MET A N 1
ATOM 604 C CA . MET A 1 83 ? 11.575 -14.378 -13.521 1.00 94.94 83 MET A CA 1
ATOM 605 C C . MET A 1 83 ? 11.908 -14.507 -15.013 1.00 94.94 83 MET A C 1
ATOM 607 O O . MET A 1 83 ? 12.957 -15.049 -15.351 1.00 94.94 83 MET A O 1
ATOM 611 N N . ASP A 1 84 ? 11.070 -13.963 -15.901 1.00 93.50 84 ASP A N 1
ATOM 612 C CA . ASP A 1 84 ? 11.263 -13.987 -17.361 1.00 93.50 84 ASP A CA 1
ATOM 613 C C . ASP A 1 84 ? 12.571 -13.287 -17.803 1.00 93.50 84 ASP A C 1
ATOM 615 O O . ASP A 1 84 ? 13.087 -13.570 -18.885 1.00 93.50 84 ASP A O 1
ATOM 619 N N . ILE A 1 85 ? 13.125 -12.405 -16.959 1.00 91.25 85 ILE A N 1
ATOM 620 C CA . ILE A 1 85 ? 14.412 -11.713 -17.159 1.00 91.25 85 ILE A CA 1
ATOM 621 C C . ILE A 1 85 ? 15.518 -12.169 -16.184 1.00 91.25 85 ILE A C 1
ATOM 623 O O . ILE A 1 85 ? 16.604 -11.596 -16.193 1.00 91.25 85 ILE A O 1
ATOM 627 N N . ASN A 1 86 ? 15.261 -13.181 -15.343 1.00 89.69 86 ASN A N 1
ATOM 628 C CA . ASN A 1 86 ? 16.168 -13.654 -14.284 1.00 89.69 86 ASN A CA 1
ATOM 629 C C . ASN A 1 86 ? 16.623 -12.525 -13.320 1.00 89.69 86 ASN A C 1
ATOM 631 O O . ASN A 1 86 ? 17.801 -12.404 -12.981 1.00 89.69 86 ASN A O 1
ATOM 635 N N . HIS A 1 87 ? 15.694 -11.672 -12.878 1.00 88.69 87 HIS A N 1
ATOM 636 C CA . HIS A 1 87 ? 15.981 -10.602 -11.918 1.00 88.69 87 HIS A CA 1
ATOM 637 C C . HIS A 1 87 ? 16.281 -11.177 -10.524 1.00 88.69 87 HIS A C 1
ATOM 639 O O . HIS A 1 87 ? 15.513 -11.986 -10.007 1.00 88.69 87 HIS A O 1
ATOM 645 N N . TYR A 1 88 ? 17.358 -10.723 -9.878 1.00 85.75 88 TYR A N 1
ATOM 646 C CA . TYR A 1 88 ? 17.847 -11.307 -8.619 1.00 85.75 88 TYR A CA 1
ATOM 647 C C . TYR A 1 88 ? 16.845 -11.212 -7.441 1.00 85.75 88 TYR A C 1
ATOM 649 O O . TYR A 1 88 ? 16.840 -12.080 -6.573 1.00 85.75 88 TYR A O 1
ATOM 657 N N . GLU A 1 89 ? 15.952 -10.214 -7.441 1.00 89.00 89 GLU A N 1
ATOM 658 C CA . GLU A 1 89 ? 14.865 -10.043 -6.449 1.00 89.00 89 GLU A CA 1
ATOM 659 C C . GLU A 1 89 ? 13.550 -10.776 -6.801 1.00 89.00 89 GLU A C 1
ATOM 661 O O . GLU A 1 89 ? 12.545 -10.574 -6.127 1.00 89.00 89 GLU A O 1
ATOM 666 N N . ALA A 1 90 ? 13.488 -11.595 -7.859 1.00 92.25 90 ALA A N 1
ATOM 667 C CA . ALA A 1 90 ? 12.215 -12.160 -8.333 1.00 92.25 90 ALA A CA 1
ATOM 668 C C . ALA A 1 90 ? 11.449 -12.967 -7.260 1.00 92.25 90 ALA A C 1
ATOM 670 O O . ALA A 1 90 ? 10.237 -12.808 -7.117 1.00 92.25 90 ALA A O 1
ATOM 671 N N . GLU A 1 91 ? 12.149 -13.759 -6.447 1.00 93.38 91 GLU A N 1
ATOM 672 C CA . GLU A 1 91 ? 11.539 -14.518 -5.344 1.00 93.38 91 GLU A CA 1
ATOM 673 C C . GLU A 1 91 ? 11.050 -13.605 -4.196 1.00 93.38 91 GLU A C 1
ATOM 675 O O . GLU A 1 91 ? 10.091 -13.946 -3.503 1.00 93.38 91 GLU A O 1
ATOM 680 N N . SER A 1 92 ? 11.642 -12.414 -3.998 1.00 90.06 92 SER A N 1
ATOM 681 C CA . SER A 1 92 ? 11.259 -11.506 -2.899 1.00 90.06 92 SER A CA 1
ATOM 682 C C . SER A 1 92 ? 9.918 -10.794 -3.135 1.00 90.06 92 SER A C 1
ATOM 684 O O . SER A 1 92 ? 9.341 -10.235 -2.199 1.00 90.06 92 SER A O 1
ATOM 686 N N . VAL A 1 93 ? 9.369 -10.891 -4.355 1.00 92.81 93 VAL A N 1
ATOM 687 C CA . VAL A 1 93 ? 8.044 -10.366 -4.727 1.00 92.81 93 VAL A CA 1
ATOM 688 C C . VAL A 1 93 ? 6.953 -11.437 -4.900 1.00 92.81 93 VAL A C 1
ATOM 690 O O . VAL A 1 93 ? 5.806 -11.091 -5.192 1.00 92.81 93 VAL A O 1
ATOM 693 N N . ALA A 1 94 ? 7.267 -12.727 -4.730 1.00 93.25 94 ALA A N 1
ATOM 694 C CA . ALA A 1 94 ? 6.341 -13.824 -5.035 1.00 93.25 94 ALA A CA 1
ATOM 695 C C . ALA A 1 94 ? 5.017 -13.736 -4.247 1.00 93.25 94 ALA A C 1
ATOM 697 O O . ALA A 1 94 ? 3.930 -13.732 -4.837 1.00 93.25 94 ALA A O 1
ATOM 698 N N . ASP A 1 95 ? 5.115 -13.581 -2.924 1.00 95.06 95 ASP A N 1
ATOM 699 C CA . ASP A 1 95 ? 4.001 -13.660 -1.967 1.00 95.06 95 ASP A CA 1
ATOM 700 C C . ASP A 1 95 ? 3.540 -12.299 -1.406 1.00 95.06 95 ASP A C 1
ATOM 702 O O . ASP A 1 95 ? 2.910 -12.232 -0.350 1.00 95.06 95 ASP A O 1
ATOM 706 N N . LEU A 1 96 ? 3.791 -11.189 -2.114 1.00 95.06 96 LEU A N 1
ATOM 707 C CA . LEU A 1 96 ? 3.392 -9.839 -1.671 1.00 95.06 96 LEU A CA 1
ATOM 708 C C . LEU A 1 96 ? 1.891 -9.710 -1.360 1.00 95.06 96 LEU A C 1
ATOM 710 O O . LEU A 1 96 ? 1.520 -8.967 -0.452 1.00 95.06 96 LEU A O 1
ATOM 714 N N . HIS A 1 97 ? 1.040 -10.468 -2.056 1.00 95.19 97 HIS A N 1
ATOM 715 C CA . HIS A 1 97 ? -0.402 -10.554 -1.790 1.00 95.19 97 HIS A CA 1
ATOM 716 C C . HIS A 1 97 ? -0.767 -11.038 -0.374 1.00 95.19 97 HIS A C 1
ATOM 718 O O . HIS A 1 97 ? -1.877 -10.785 0.092 1.00 95.19 97 HIS A O 1
ATOM 724 N N . GLN A 1 98 ? 0.151 -11.704 0.332 1.00 94.75 98 GLN A N 1
ATOM 725 C CA . GLN A 1 98 ? -0.040 -12.146 1.715 1.00 94.75 98 GLN A CA 1
ATOM 726 C C . GLN A 1 98 ? 0.303 -11.051 2.745 1.00 94.75 98 GLN A C 1
ATOM 728 O O . GLN A 1 98 ? -0.007 -11.206 3.928 1.00 94.75 98 GLN A O 1
ATOM 733 N N . TYR A 1 99 ? 0.915 -9.933 2.327 1.00 91.81 99 TYR A N 1
ATOM 734 C CA . TYR A 1 99 ? 1.500 -8.944 3.239 1.00 91.81 99 TYR A CA 1
ATOM 735 C C . TYR A 1 99 ? 0.463 -8.181 4.080 1.00 91.81 99 TYR A C 1
ATOM 737 O O . TYR A 1 99 ? 0.538 -8.208 5.310 1.00 91.81 99 TYR A O 1
ATOM 745 N N . ALA A 1 100 ? -0.526 -7.528 3.455 1.00 90.44 100 ALA A N 1
ATOM 746 C CA . ALA A 1 100 ? -1.597 -6.852 4.195 1.00 90.44 100 ALA A CA 1
ATOM 747 C C . ALA A 1 100 ? -2.416 -7.820 5.082 1.00 90.44 100 ALA A C 1
ATOM 749 O O . ALA A 1 100 ? -2.621 -7.487 6.251 1.00 90.44 100 ALA A O 1
ATOM 750 N N . PRO A 1 101 ? -2.809 -9.031 4.627 1.00 91.69 101 PRO A N 1
ATOM 751 C CA . PRO A 1 101 ? -3.428 -10.038 5.491 1.00 91.69 101 PRO A CA 1
ATOM 752 C C . PRO A 1 101 ? -2.580 -10.419 6.715 1.00 91.69 101 PRO A C 1
ATOM 754 O O . PRO A 1 101 ? -3.108 -10.476 7.825 1.00 91.69 101 PRO A O 1
ATOM 757 N N . ALA A 1 102 ? -1.269 -10.629 6.549 1.00 92.44 102 ALA A N 1
ATOM 758 C CA . ALA A 1 102 ? -0.365 -10.960 7.654 1.00 92.44 102 ALA A CA 1
ATOM 759 C C . ALA A 1 102 ? -0.203 -9.796 8.651 1.00 92.44 102 ALA A C 1
ATOM 761 O O . ALA A 1 102 ? -0.237 -10.014 9.865 1.00 92.44 102 ALA A O 1
ATOM 762 N N . LEU A 1 103 ? -0.093 -8.557 8.156 1.00 88.75 103 LEU A N 1
ATOM 763 C CA . LEU A 1 103 ? -0.056 -7.346 8.981 1.00 88.75 103 LEU A CA 1
ATOM 764 C C . LEU A 1 103 ? -1.353 -7.185 9.791 1.00 88.75 103 LEU A C 1
ATOM 766 O O . LEU A 1 103 ? -1.304 -7.004 11.008 1.00 88.75 103 LEU A O 1
ATOM 770 N N . VAL A 1 104 ? -2.511 -7.317 9.134 1.00 90.00 104 VAL A N 1
ATOM 771 C CA . VAL A 1 104 ? -3.828 -7.282 9.785 1.00 90.00 104 VAL A CA 1
ATOM 772 C C . VAL A 1 104 ? -3.927 -8.357 10.864 1.00 90.00 104 VAL A C 1
ATOM 774 O O . VAL A 1 104 ? -4.303 -8.038 11.992 1.00 90.00 104 VAL A O 1
ATOM 777 N N . GLN A 1 105 ? -3.554 -9.603 10.561 1.00 92.25 105 GLN A N 1
ATOM 778 C CA . GLN A 1 105 ? -3.618 -10.704 11.522 1.00 92.25 105 GLN A CA 1
ATOM 779 C C . GLN A 1 105 ? -2.722 -10.444 12.743 1.00 92.25 105 GLN A C 1
ATOM 781 O O . GLN A 1 105 ? -3.201 -10.530 13.873 1.00 92.25 105 GLN A O 1
ATOM 786 N N . SER A 1 106 ? -1.472 -10.012 12.538 1.00 88.25 106 SER A N 1
ATOM 787 C CA . SER A 1 106 ? -0.557 -9.660 13.633 1.00 88.25 106 SER A CA 1
ATOM 788 C C . SER A 1 106 ? -1.107 -8.549 14.537 1.00 88.25 106 SER A C 1
ATOM 790 O O . SER A 1 106 ? -0.842 -8.547 15.741 1.00 88.25 106 SER A O 1
ATOM 792 N N . MET A 1 107 ? -1.875 -7.604 13.986 1.00 84.31 107 MET A N 1
ATOM 793 C CA . MET A 1 107 ? -2.528 -6.556 14.773 1.00 84.31 107 MET A CA 1
ATOM 794 C C . MET A 1 107 ? -3.781 -7.051 15.499 1.00 84.31 107 MET A C 1
ATOM 796 O O . MET A 1 107 ? -3.997 -6.675 16.651 1.00 84.31 107 MET A O 1
ATOM 800 N N . VAL A 1 108 ? -4.588 -7.912 14.871 1.00 87.62 108 VAL A N 1
ATOM 801 C CA . VAL A 1 108 ? -5.734 -8.575 15.516 1.00 87.62 108 VAL A CA 1
ATOM 802 C C . VAL A 1 108 ? -5.265 -9.391 16.722 1.00 87.62 108 VAL A C 1
ATOM 804 O O . VAL A 1 108 ? -5.834 -9.247 17.804 1.00 87.62 108 VAL A O 1
ATOM 807 N N . ASP A 1 109 ? -4.197 -10.175 16.568 1.00 87.81 109 ASP A N 1
ATOM 808 C CA . ASP A 1 109 ? -3.634 -10.983 17.650 1.00 87.81 109 ASP A CA 1
ATOM 809 C C . ASP A 1 109 ? -3.065 -10.111 18.775 1.00 87.81 109 ASP A C 1
ATOM 811 O O . ASP A 1 109 ? -3.369 -10.358 19.942 1.00 87.81 109 ASP A O 1
ATOM 815 N N . GLY A 1 110 ? -2.347 -9.027 18.453 1.00 84.38 110 GLY A N 1
ATOM 816 C CA . GLY A 1 110 ? -1.888 -8.050 19.447 1.00 84.38 110 GLY A CA 1
ATOM 817 C C . GLY A 1 110 ? -3.038 -7.423 20.248 1.00 84.38 110 GLY A C 1
ATOM 818 O O . GLY A 1 110 ? -3.006 -7.403 21.481 1.00 84.38 110 GLY A O 1
ATOM 819 N N . LEU A 1 111 ? -4.103 -6.977 19.571 1.00 82.31 111 LEU A N 1
ATOM 820 C CA . LEU A 1 111 ? -5.293 -6.386 20.204 1.00 82.31 111 LEU A CA 1
ATOM 821 C C . LEU A 1 111 ? -6.006 -7.354 21.169 1.00 82.31 111 LEU A C 1
ATOM 823 O O . LEU A 1 111 ? -6.623 -6.900 22.137 1.00 82.31 111 LEU A O 1
ATOM 827 N N . VAL A 1 112 ? -5.908 -8.668 20.936 1.00 85.88 112 VAL A N 1
ATOM 828 C CA . VAL A 1 112 ? -6.427 -9.716 21.834 1.00 85.88 112 VAL A CA 1
ATOM 829 C C . VAL A 1 112 ? -5.432 -10.056 22.948 1.00 85.88 112 VAL A C 1
ATOM 831 O O . VAL A 1 112 ? -5.828 -10.135 24.112 1.00 85.88 112 VAL A O 1
ATOM 834 N N . GLN A 1 113 ? -4.147 -10.219 22.624 1.00 84.56 113 GLN A N 1
ATOM 835 C CA . GLN A 1 113 ? -3.072 -10.563 23.562 1.00 84.56 113 GLN A CA 1
ATOM 836 C C . GLN A 1 113 ? -2.943 -9.526 24.683 1.00 84.56 113 GLN A C 1
ATOM 838 O O . GLN A 1 113 ? -2.925 -9.885 25.862 1.00 84.56 113 GLN A O 1
ATOM 843 N N . PHE A 1 114 ? -2.927 -8.239 24.327 1.00 80.12 114 PHE A N 1
ATOM 844 C CA . PHE A 1 114 ? -2.884 -7.127 25.282 1.00 80.12 114 PHE A CA 1
ATOM 845 C C . PHE A 1 114 ? -4.259 -6.804 25.898 1.00 80.12 114 PHE A C 1
ATOM 847 O O . PHE A 1 114 ? -4.401 -5.828 26.629 1.00 80.12 114 PHE A O 1
ATOM 854 N N . LYS A 1 115 ? -5.284 -7.636 25.641 1.00 80.50 115 LYS A N 1
ATOM 855 C CA . LYS A 1 115 ? -6.656 -7.534 26.181 1.00 80.50 115 LYS A CA 1
ATOM 856 C C . LYS A 1 115 ? -7.366 -6.209 25.871 1.00 80.50 115 LYS A C 1
ATOM 858 O O . LYS A 1 115 ? -8.369 -5.890 26.509 1.00 80.50 115 LYS A O 1
ATOM 863 N N . LEU A 1 116 ? -6.881 -5.462 24.877 1.00 75.25 116 LEU A N 1
ATOM 864 C CA . LEU A 1 116 ? -7.468 -4.196 24.444 1.00 75.25 116 LEU A CA 1
ATOM 865 C C . LEU A 1 116 ? -8.875 -4.439 23.883 1.00 75.25 116 LEU A C 1
ATOM 867 O O . LEU A 1 116 ? -9.829 -3.772 24.283 1.00 75.25 116 LEU A O 1
ATOM 871 N N . PHE A 1 117 ? -9.039 -5.450 23.025 1.00 77.44 117 PHE A N 1
ATOM 872 C CA . PHE A 1 117 ? -10.332 -5.852 22.472 1.00 77.44 117 PHE A CA 1
ATOM 873 C C . PHE A 1 117 ? -10.680 -7.313 22.787 1.00 77.44 117 PHE A C 1
ATOM 875 O O . PHE A 1 117 ? -9.823 -8.174 22.966 1.00 77.44 117 PHE A O 1
ATOM 882 N N . SER A 1 118 ? -11.982 -7.617 22.786 1.00 84.25 118 SER A N 1
ATOM 883 C CA . SER A 1 118 ? -12.441 -9.007 22.678 1.00 84.25 118 SER A CA 1
ATOM 884 C C . SER A 1 118 ? -12.085 -9.570 21.299 1.00 84.25 118 SER A C 1
ATOM 886 O O . SER A 1 118 ? -12.118 -8.821 20.323 1.00 84.25 118 SER A O 1
ATOM 888 N N . ALA A 1 119 ? -11.841 -10.880 21.183 1.00 89.38 119 ALA A N 1
ATOM 889 C CA . ALA A 1 119 ? -11.506 -11.522 19.903 1.00 89.38 119 ALA A CA 1
ATOM 890 C C . ALA A 1 119 ? -12.503 -11.200 18.773 1.00 89.38 119 ALA A C 1
ATOM 892 O O . ALA A 1 119 ? -12.096 -10.945 17.642 1.00 89.38 119 ALA A O 1
ATOM 893 N N . LYS A 1 120 ? -13.804 -11.101 19.089 1.00 89.62 120 LYS A N 1
ATOM 894 C CA . LYS A 1 120 ? -14.825 -10.659 18.128 1.00 89.62 120 LYS A CA 1
ATOM 895 C C . LYS A 1 120 ? -14.575 -9.230 17.632 1.00 89.62 120 LYS A C 1
ATOM 897 O O . LYS A 1 120 ? -14.625 -8.997 16.432 1.00 89.62 120 LYS A O 1
ATOM 902 N N . SER A 1 121 ? -14.327 -8.286 18.539 1.00 83.69 121 SER A N 1
ATOM 903 C CA . SER A 1 121 ? -14.097 -6.877 18.185 1.00 83.69 121 SER A CA 1
ATOM 904 C C . SER A 1 121 ? -12.746 -6.658 17.502 1.00 83.69 121 SER A C 1
ATOM 906 O O . SER A 1 121 ? -12.651 -5.811 16.624 1.00 83.69 121 SER A O 1
ATOM 908 N N . ALA A 1 122 ? -11.721 -7.439 17.851 1.00 84.94 122 ALA A N 1
ATOM 909 C CA . ALA A 1 122 ? -10.443 -7.426 17.149 1.00 84.94 122 ALA A CA 1
ATOM 910 C C . ALA A 1 122 ? -10.602 -7.917 15.700 1.00 84.94 122 ALA A C 1
ATOM 912 O O . ALA A 1 122 ? -10.178 -7.231 14.780 1.00 84.94 122 ALA A O 1
ATOM 913 N N . HIS A 1 123 ? -11.299 -9.035 15.471 1.00 90.88 123 HIS A N 1
ATOM 914 C CA . HIS A 1 123 ? -11.567 -9.540 14.119 1.00 90.88 123 HIS A CA 1
ATOM 915 C C . HIS A 1 123 ? -12.474 -8.600 13.292 1.00 90.88 123 HIS A C 1
ATOM 917 O O . HIS A 1 123 ? -12.234 -8.383 12.103 1.00 90.88 123 HIS A O 1
ATOM 923 N N . GLU A 1 124 ? -13.466 -7.967 13.929 1.00 89.50 124 GLU A N 1
ATOM 924 C CA . GLU A 1 124 ? -14.271 -6.886 13.335 1.00 89.50 124 GLU A CA 1
ATOM 925 C C . GLU A 1 124 ? -13.389 -5.683 12.938 1.00 89.50 124 GLU A C 1
ATOM 927 O O . GLU A 1 124 ? -13.574 -5.122 11.860 1.00 89.50 124 GLU A O 1
ATOM 93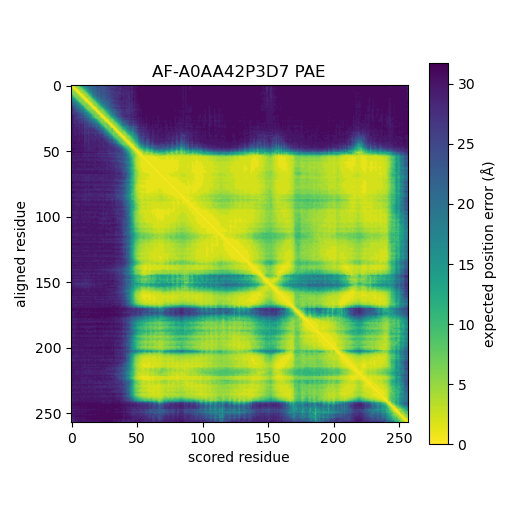2 N N . TYR A 1 125 ? -12.373 -5.339 13.742 1.00 84.62 125 TYR A N 1
ATOM 933 C CA . TYR A 1 125 ? -11.375 -4.321 13.391 1.00 84.62 125 TYR A CA 1
ATOM 934 C C . TYR A 1 125 ? -10.494 -4.741 12.205 1.00 84.62 125 TYR A C 1
ATOM 936 O O . TYR A 1 125 ? -10.301 -3.963 11.274 1.00 84.62 125 TYR A O 1
ATOM 944 N N . GLY A 1 126 ? -9.995 -5.982 12.204 1.00 89.31 126 GLY A N 1
ATOM 945 C CA . GLY A 1 126 ? -9.154 -6.517 11.130 1.00 89.31 126 GLY A CA 1
ATOM 946 C C . GLY A 1 126 ? -9.852 -6.542 9.771 1.00 89.31 126 GLY A C 1
ATOM 947 O O . GLY A 1 126 ? -9.253 -6.177 8.760 1.00 89.31 126 GLY A O 1
ATOM 948 N N . THR A 1 127 ? -11.145 -6.875 9.759 1.00 91.81 127 THR A N 1
ATOM 949 C CA . THR A 1 127 ? -11.984 -6.799 8.551 1.00 91.81 127 THR A CA 1
ATOM 950 C C . THR A 1 127 ? -11.997 -5.374 7.989 1.00 91.81 127 THR A C 1
ATOM 952 O O . THR A 1 127 ? -11.710 -5.172 6.815 1.00 91.81 127 THR A O 1
ATOM 955 N N . LEU A 1 128 ? -12.218 -4.368 8.844 1.00 89.44 128 LEU A N 1
ATOM 956 C CA . LEU A 1 128 ? -12.258 -2.959 8.438 1.00 89.44 128 LEU A CA 1
ATOM 957 C C . LEU A 1 128 ? -10.891 -2.406 8.001 1.00 89.44 128 LEU A C 1
ATOM 959 O O . LEU A 1 128 ? -10.842 -1.530 7.142 1.00 89.44 128 LEU A O 1
ATOM 963 N N . MET A 1 129 ? -9.781 -2.914 8.550 1.00 87.62 129 MET A N 1
ATOM 964 C CA . MET A 1 129 ? -8.437 -2.595 8.047 1.00 87.62 129 MET A CA 1
ATOM 965 C C . MET A 1 129 ? -8.192 -3.220 6.665 1.00 87.62 129 MET A C 1
ATOM 967 O O . MET A 1 129 ? -7.653 -2.554 5.787 1.00 87.62 129 MET A O 1
ATOM 971 N N . THR A 1 130 ? -8.649 -4.456 6.440 1.00 90.19 130 THR A N 1
ATOM 972 C CA . THR A 1 130 ? -8.566 -5.128 5.129 1.00 90.19 130 THR A CA 1
ATOM 973 C C . THR A 1 130 ? -9.383 -4.382 4.070 1.00 90.19 130 THR A C 1
ATOM 975 O O . THR A 1 130 ? -8.855 -4.064 3.006 1.00 90.19 130 THR A O 1
ATOM 978 N N . ASP A 1 131 ? -10.630 -4.010 4.385 1.00 89.75 131 ASP A N 1
ATOM 979 C CA . ASP A 1 131 ? -11.490 -3.186 3.519 1.00 89.75 131 ASP A CA 1
ATOM 980 C C . ASP A 1 131 ? -10.831 -1.834 3.181 1.00 89.75 131 ASP A C 1
ATOM 982 O O . ASP A 1 131 ? -10.920 -1.345 2.052 1.00 89.75 131 ASP A O 1
ATOM 986 N N . ALA A 1 132 ? -10.135 -1.224 4.146 1.00 88.50 132 ALA A N 1
ATOM 987 C CA . ALA A 1 132 ? -9.423 0.035 3.954 1.00 88.50 132 ALA A CA 1
ATOM 988 C C . ALA A 1 132 ? -8.161 -0.106 3.082 1.00 88.50 132 ALA A C 1
ATOM 990 O O . ALA A 1 132 ? -7.903 0.770 2.252 1.00 88.50 132 ALA A O 1
ATOM 991 N N . TYR A 1 133 ? -7.403 -1.201 3.214 1.00 89.44 133 TYR A N 1
ATOM 992 C CA . TYR A 1 133 ? -6.264 -1.500 2.339 1.00 89.44 133 TYR A CA 1
ATOM 993 C C . TYR A 1 133 ? -6.711 -1.819 0.905 1.00 89.44 133 TYR A C 1
ATOM 995 O O . TYR A 1 133 ? -6.200 -1.205 -0.029 1.00 89.44 133 TYR A O 1
ATOM 1003 N N . ALA A 1 134 ? -7.753 -2.635 0.716 1.00 88.31 134 ALA A N 1
ATOM 1004 C CA . ALA A 1 134 ? -8.388 -2.842 -0.592 1.00 88.31 134 ALA A CA 1
ATOM 1005 C C . ALA A 1 134 ? -8.995 -1.547 -1.174 1.00 88.31 134 ALA A C 1
ATOM 1007 O O . ALA A 1 134 ? -9.043 -1.342 -2.386 1.00 88.31 134 ALA A O 1
ATOM 1008 N N . GLY A 1 135 ? -9.420 -0.625 -0.307 1.00 87.06 135 GLY A N 1
ATOM 1009 C CA . GLY A 1 135 ? -9.828 0.727 -0.673 1.00 87.06 135 GLY A CA 1
ATOM 1010 C C . GLY A 1 135 ? -8.677 1.694 -0.992 1.00 87.06 135 GLY A C 1
ATOM 1011 O O . GLY A 1 135 ? -8.966 2.829 -1.393 1.00 87.06 135 GLY A O 1
ATOM 1012 N N . THR A 1 136 ? -7.410 1.306 -0.814 1.00 84.81 136 THR A N 1
ATOM 1013 C CA . THR A 1 136 ? -6.241 2.188 -0.958 1.00 84.81 136 THR A CA 1
ATOM 1014 C C . THR A 1 136 ? -5.710 2.188 -2.390 1.00 84.81 136 THR A C 1
ATOM 1016 O O . THR A 1 136 ? -4.800 1.454 -2.759 1.00 84.81 136 THR A O 1
ATOM 1019 N N . GLN A 1 137 ? -6.284 3.061 -3.217 1.00 87.12 137 GLN A N 1
ATOM 1020 C CA . GLN A 1 137 ? -5.929 3.175 -4.632 1.00 87.12 137 GLN A CA 1
ATOM 1021 C C . GLN A 1 137 ? -4.632 3.975 -4.799 1.00 87.12 137 GLN A C 1
ATOM 1023 O O . GLN A 1 137 ? -4.647 5.205 -4.709 1.00 87.12 137 GLN A O 1
ATOM 1028 N N . CYS A 1 138 ? -3.525 3.276 -5.051 1.00 94.56 138 CYS A N 1
ATOM 1029 C CA . CYS A 1 138 ? -2.232 3.862 -5.413 1.00 94.56 138 CYS A CA 1
ATOM 1030 C C . CYS A 1 138 ? -2.055 3.964 -6.933 1.00 94.56 138 CYS A C 1
ATOM 1032 O O . CYS A 1 138 ? -2.472 3.077 -7.677 1.00 94.56 138 CYS A O 1
ATOM 1034 N N . ARG A 1 139 ? -1.419 5.039 -7.402 1.00 96.19 139 ARG A N 1
ATOM 1035 C CA . ARG A 1 139 ? -1.015 5.247 -8.798 1.00 96.19 139 ARG A CA 1
ATOM 1036 C C . ARG A 1 139 ? 0.378 5.849 -8.873 1.00 96.19 139 ARG A C 1
ATOM 1038 O O . ARG A 1 139 ? 0.743 6.672 -8.028 1.00 96.19 139 ARG A O 1
ATOM 1045 N N . ALA A 1 140 ? 1.131 5.481 -9.899 1.00 96.50 140 ALA A N 1
ATOM 1046 C CA . ALA A 1 140 ? 2.375 6.160 -10.230 1.00 96.50 140 ALA A CA 1
ATOM 1047 C C . ALA A 1 140 ? 2.070 7.526 -10.872 1.00 96.50 140 ALA A C 1
ATOM 1049 O O . ALA A 1 140 ? 1.174 7.655 -11.705 1.00 96.50 140 ALA A O 1
ATOM 1050 N N . THR A 1 141 ? 2.810 8.562 -10.481 1.00 95.94 141 THR A N 1
ATOM 1051 C CA . THR A 1 141 ? 2.648 9.939 -10.984 1.00 95.94 141 THR A CA 1
ATOM 1052 C C . THR A 1 141 ? 3.788 10.383 -11.900 1.00 95.94 141 THR A C 1
ATOM 1054 O O . THR A 1 141 ? 3.672 11.419 -12.550 1.00 95.94 141 THR A O 1
ATOM 1057 N N . GLY A 1 142 ? 4.876 9.612 -11.974 1.00 93.25 142 GLY A N 1
ATOM 1058 C CA . GLY A 1 142 ? 5.983 9.824 -12.906 1.00 93.25 142 GLY A CA 1
ATOM 1059 C C . GLY A 1 142 ? 7.267 9.121 -12.469 1.00 93.25 142 GLY A C 1
ATOM 1060 O O . GLY A 1 142 ? 7.384 8.683 -11.326 1.00 93.25 142 GLY A O 1
ATOM 1061 N N . THR A 1 143 ? 8.241 9.057 -13.374 1.00 93.62 143 THR A N 1
ATOM 1062 C CA . THR A 1 143 ? 9.560 8.451 -13.140 1.00 93.62 143 THR A CA 1
ATOM 1063 C C . THR A 1 143 ? 10.672 9.469 -13.376 1.00 93.62 143 THR A C 1
ATOM 1065 O O . THR A 1 143 ? 10.617 10.258 -14.320 1.00 93.62 143 THR A O 1
ATOM 1068 N N . ARG A 1 144 ? 11.720 9.423 -12.549 1.00 91.62 144 ARG A N 1
ATOM 1069 C CA . ARG A 1 144 ? 12.967 10.188 -12.718 1.00 91.62 144 ARG A CA 1
ATOM 1070 C C . ARG A 1 144 ? 14.185 9.293 -12.481 1.00 91.62 144 ARG A C 1
ATOM 1072 O O . ARG A 1 144 ? 14.103 8.330 -11.726 1.00 91.62 144 ARG A O 1
ATOM 1079 N N . ALA A 1 145 ? 15.330 9.617 -13.077 1.00 86.12 145 ALA A N 1
ATOM 1080 C CA . ALA A 1 145 ? 16.586 8.941 -12.741 1.00 86.12 145 ALA A CA 1
ATOM 1081 C C . ALA A 1 145 ? 16.960 9.178 -11.261 1.00 86.12 145 ALA A C 1
ATOM 1083 O O . ALA A 1 145 ? 16.668 10.250 -10.715 1.00 86.12 145 ALA A O 1
ATOM 1084 N N . ALA A 1 146 ? 17.599 8.190 -10.622 1.00 82.88 146 ALA A N 1
ATOM 1085 C CA . ALA A 1 146 ? 18.063 8.287 -9.237 1.00 82.88 146 ALA A CA 1
ATOM 1086 C C . ALA A 1 146 ? 19.582 8.097 -9.113 1.00 82.88 146 ALA A C 1
ATOM 1088 O O . ALA A 1 146 ? 20.265 9.033 -8.697 1.00 82.88 146 ALA A O 1
ATOM 1089 N N . SER A 1 147 ? 20.121 6.929 -9.482 1.00 81.31 147 SER A N 1
ATOM 1090 C CA . SER A 1 147 ? 21.542 6.606 -9.282 1.00 81.31 147 SER A CA 1
ATOM 1091 C C . SER A 1 147 ? 22.073 5.564 -10.284 1.00 81.31 147 SER A C 1
ATOM 1093 O O . SER A 1 147 ? 21.309 4.899 -10.984 1.00 81.31 147 SER A O 1
ATOM 1095 N N . GLN A 1 148 ? 23.402 5.437 -10.368 1.00 80.19 148 GLN A N 1
ATOM 1096 C CA . GLN A 1 148 ? 24.103 4.296 -10.969 1.00 80.19 148 GLN A CA 1
ATOM 1097 C C . GLN A 1 148 ? 25.341 3.990 -10.121 1.00 80.19 148 GLN A C 1
ATOM 1099 O O . GLN A 1 148 ? 26.100 4.906 -9.800 1.00 80.19 148 GLN A O 1
ATOM 1104 N N . TYR A 1 149 ? 25.557 2.723 -9.774 1.00 77.38 149 TYR A N 1
ATOM 1105 C CA . TYR A 1 149 ? 26.673 2.277 -8.932 1.00 77.38 149 TYR A CA 1
ATOM 1106 C C . TYR A 1 149 ? 27.077 0.836 -9.254 1.00 77.38 149 TYR A C 1
ATOM 1108 O O . TYR A 1 149 ? 26.453 0.171 -10.080 1.00 77.38 149 TYR A O 1
ATOM 1116 N N . LEU A 1 150 ? 28.150 0.372 -8.613 1.00 74.69 150 LEU A N 1
ATOM 1117 C CA . LEU A 1 150 ? 28.591 -1.017 -8.675 1.00 74.69 150 LEU A CA 1
ATOM 1118 C C . LEU A 1 150 ? 28.212 -1.740 -7.377 1.00 74.69 150 LEU A C 1
ATOM 1120 O O . LEU A 1 150 ? 28.505 -1.240 -6.288 1.00 74.69 150 LEU A O 1
ATOM 1124 N N . ARG A 1 151 ? 27.604 -2.921 -7.497 1.00 76.56 151 ARG A N 1
ATOM 1125 C CA . ARG A 1 151 ? 27.347 -3.872 -6.409 1.00 76.56 151 ARG A CA 1
ATOM 1126 C C . ARG A 1 151 ? 27.949 -5.204 -6.847 1.00 76.56 151 ARG A C 1
ATOM 1128 O O . ARG A 1 151 ? 27.538 -5.728 -7.867 1.00 76.56 151 ARG A O 1
ATOM 1135 N N . GLU A 1 152 ? 28.936 -5.709 -6.107 1.00 78.81 152 GLU A N 1
ATOM 1136 C CA . GLU A 1 152 ? 29.575 -7.013 -6.388 1.00 78.81 152 GLU A CA 1
ATOM 1137 C C . GLU A 1 152 ? 30.048 -7.157 -7.854 1.00 78.81 152 GLU A C 1
ATOM 1139 O O . GLU A 1 152 ? 29.815 -8.155 -8.519 1.00 78.81 152 GLU A O 1
ATOM 1144 N N . GLU A 1 153 ? 30.719 -6.108 -8.350 1.00 77.50 153 GLU A N 1
ATOM 1145 C CA . GLU A 1 153 ? 31.192 -5.918 -9.739 1.00 77.50 153 GLU A CA 1
ATOM 1146 C C . GLU A 1 153 ? 30.092 -5.700 -10.804 1.00 77.50 153 GLU A C 1
ATOM 1148 O O . GLU A 1 153 ? 30.385 -5.153 -11.870 1.00 77.50 153 GLU A O 1
ATOM 1153 N N . GLU A 1 154 ? 28.821 -5.980 -10.504 1.00 73.69 154 GLU A N 1
ATOM 1154 C CA . GLU A 1 154 ? 27.681 -5.684 -11.378 1.00 73.69 154 GLU A CA 1
ATOM 1155 C C . GLU A 1 154 ? 27.253 -4.209 -11.324 1.00 73.69 154 GLU A C 1
ATOM 1157 O O . GLU A 1 154 ? 27.324 -3.544 -10.286 1.00 73.69 154 GLU A O 1
ATOM 1162 N N . LYS A 1 155 ? 26.767 -3.673 -12.452 1.00 76.44 155 LYS A N 1
ATOM 1163 C CA . LYS A 1 155 ? 26.291 -2.286 -12.549 1.00 76.44 155 LYS A CA 1
ATOM 1164 C C . LYS A 1 155 ? 24.785 -2.190 -12.297 1.00 76.44 155 LYS A C 1
ATOM 1166 O O . LYS A 1 155 ? 23.988 -2.363 -13.216 1.00 76.44 155 LYS A O 1
ATOM 1171 N N . VAL A 1 156 ? 24.412 -1.777 -11.091 1.00 77.88 156 VAL A N 1
ATOM 1172 C CA . VAL A 1 156 ? 23.021 -1.462 -10.740 1.00 77.88 156 VAL A CA 1
ATOM 1173 C C . VAL A 1 156 ? 22.660 -0.064 -11.253 1.00 77.88 156 VAL A C 1
ATOM 1175 O O . VAL A 1 156 ? 23.402 0.903 -11.041 1.00 77.88 156 VAL A O 1
ATOM 1178 N N . THR A 1 157 ? 21.506 0.061 -11.914 1.00 86.25 157 THR A N 1
ATOM 1179 C CA . THR A 1 157 ? 20.879 1.357 -12.212 1.00 86.25 157 THR A CA 1
ATOM 1180 C C . THR A 1 157 ? 19.627 1.521 -11.358 1.00 86.25 157 THR A C 1
ATOM 1182 O O . THR A 1 157 ? 18.811 0.609 -11.259 1.00 86.25 157 THR A O 1
ATOM 1185 N N . GLU A 1 158 ? 19.477 2.694 -10.747 1.00 90.38 158 GLU A N 1
ATO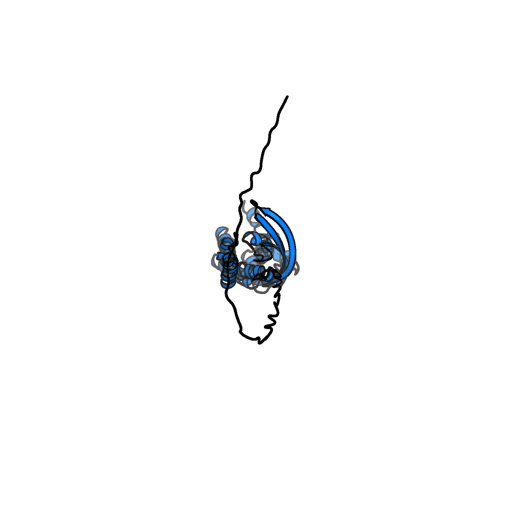M 1186 C CA . GLU A 1 158 ? 18.324 3.051 -9.924 1.00 90.38 158 GLU A CA 1
ATOM 1187 C C . GLU A 1 158 ? 17.544 4.206 -10.551 1.00 90.38 158 GLU A C 1
ATOM 1189 O O . GLU A 1 158 ? 18.093 5.239 -10.962 1.00 90.38 158 GLU A O 1
ATOM 1194 N N . ILE A 1 159 ? 16.227 4.059 -10.534 1.00 94.00 159 ILE A N 1
ATOM 1195 C CA . ILE A 1 159 ? 15.267 5.111 -10.866 1.00 94.00 159 ILE A CA 1
ATOM 1196 C C . ILE A 1 159 ? 14.329 5.338 -9.685 1.00 94.00 159 ILE A C 1
ATOM 1198 O O . ILE A 1 159 ? 14.148 4.463 -8.846 1.00 94.00 159 ILE A O 1
ATOM 1202 N N . MET A 1 160 ? 13.706 6.508 -9.632 1.00 95.44 160 MET A N 1
ATOM 1203 C CA . MET A 1 160 ? 12.696 6.838 -8.637 1.00 95.44 160 MET A CA 1
ATOM 1204 C C . MET A 1 160 ? 11.331 6.954 -9.313 1.00 95.44 160 MET A C 1
ATOM 1206 O O . MET A 1 160 ? 11.133 7.835 -10.155 1.00 95.44 160 MET A O 1
ATOM 1210 N N . VAL A 1 161 ? 10.392 6.093 -8.923 1.00 97.00 161 VAL A N 1
ATOM 1211 C CA . VAL A 1 161 ? 8.966 6.250 -9.224 1.00 97.00 161 VAL A CA 1
ATOM 1212 C C . VAL A 1 161 ? 8.339 7.117 -8.141 1.00 97.00 161 VAL A C 1
ATOM 1214 O O . VAL A 1 161 ? 8.447 6.838 -6.948 1.00 97.00 161 VAL A O 1
ATOM 1217 N N . GLN A 1 162 ? 7.674 8.182 -8.565 1.00 96.81 162 GLN A N 1
ATOM 1218 C CA . GLN A 1 162 ? 6.832 9.022 -7.723 1.00 96.81 162 GLN A CA 1
ATOM 1219 C C . GLN A 1 162 ? 5.415 8.449 -7.729 1.00 96.81 162 GLN A C 1
ATOM 1221 O O . GLN A 1 162 ? 4.946 7.983 -8.771 1.00 96.81 162 GLN A O 1
ATOM 1226 N N . PHE A 1 163 ? 4.721 8.478 -6.593 1.00 96.88 163 PHE A N 1
ATOM 1227 C CA . PHE A 1 163 ? 3.382 7.902 -6.480 1.00 96.88 163 PHE A CA 1
ATOM 1228 C C . PHE A 1 163 ? 2.428 8.726 -5.616 1.00 96.88 163 PHE A C 1
ATOM 1230 O O . PHE A 1 163 ? 2.835 9.564 -4.810 1.00 96.88 163 PHE A O 1
ATOM 1237 N N . SER A 1 164 ? 1.137 8.437 -5.777 1.00 96.56 164 SER A N 1
ATOM 1238 C CA . SER A 1 164 ? 0.024 9.008 -5.024 1.00 96.56 164 SER A CA 1
ATOM 1239 C C . SER A 1 164 ? -0.982 7.915 -4.659 1.00 96.56 164 SER A C 1
ATOM 1241 O O . SER A 1 164 ? -1.384 7.137 -5.522 1.00 96.56 164 SER A O 1
ATOM 1243 N N . CYS A 1 165 ? -1.394 7.849 -3.394 1.00 94.44 165 CYS A N 1
ATOM 1244 C CA . CYS A 1 165 ? -2.341 6.873 -2.857 1.00 94.44 165 CYS A CA 1
ATOM 1245 C C . CYS A 1 165 ? -3.520 7.568 -2.163 1.00 94.44 165 CYS A C 1
ATOM 1247 O O . CYS A 1 165 ? -3.324 8.496 -1.376 1.00 94.44 165 CYS A O 1
ATOM 1249 N N . GLN A 1 166 ? -4.743 7.095 -2.417 1.00 91.19 166 GLN A N 1
ATOM 1250 C CA . GLN A 1 166 ? -5.950 7.533 -1.705 1.00 91.19 166 GLN A CA 1
ATOM 1251 C C . GLN A 1 166 ? -6.189 6.662 -0.472 1.00 91.19 166 GLN A C 1
ATOM 1253 O O . GLN A 1 166 ? -6.698 5.550 -0.595 1.00 91.19 166 GLN A O 1
ATOM 1258 N N . VAL A 1 167 ? -5.837 7.173 0.707 1.00 87.31 167 VAL A N 1
ATOM 1259 C CA . VAL A 1 167 ? -5.851 6.430 1.979 1.00 87.31 167 VAL A CA 1
ATOM 1260 C C . VAL A 1 167 ? -6.969 6.898 2.918 1.00 87.31 167 VAL A C 1
ATOM 1262 O O . VAL A 1 167 ? -7.457 8.021 2.753 1.00 87.31 167 VAL A O 1
ATOM 1265 N N . PRO A 1 168 ? -7.342 6.118 3.952 1.00 81.00 168 PRO A N 1
ATOM 1266 C CA . PRO A 1 168 ? -8.167 6.621 5.046 1.00 81.00 168 PRO A CA 1
ATOM 1267 C C . PRO A 1 168 ? -7.557 7.866 5.703 1.00 81.00 168 PRO A C 1
ATOM 1269 O O . PRO A 1 168 ? -6.374 7.913 6.066 1.00 81.00 168 PRO A O 1
ATOM 1272 N N . ALA A 1 169 ? -8.377 8.891 5.911 1.00 73.75 169 ALA A N 1
ATOM 1273 C CA . ALA A 1 169 ? -8.026 9.987 6.791 1.00 73.75 169 ALA A CA 1
ATOM 1274 C C . ALA A 1 169 ? -8.316 9.578 8.241 1.00 73.75 169 ALA A C 1
ATOM 1276 O O . ALA A 1 169 ? -9.392 9.844 8.776 1.00 73.75 169 ALA A O 1
ATOM 1277 N N . PHE A 1 170 ? -7.307 9.040 8.937 1.00 63.50 170 PHE A N 1
ATOM 1278 C CA . PHE A 1 170 ? -7.251 9.059 10.409 1.00 63.50 170 PHE A CA 1
ATOM 1279 C C . PHE A 1 170 ? -7.002 10.482 10.954 1.00 63.50 170 PHE A C 1
ATOM 1281 O O . PHE A 1 170 ? -6.148 10.708 11.803 1.00 63.50 170 PHE A O 1
ATOM 1288 N N . ASN A 1 171 ? -7.760 11.438 10.407 1.00 55.09 171 ASN A N 1
ATOM 1289 C CA . ASN A 1 171 ? -8.127 12.732 10.956 1.00 55.09 171 ASN A CA 1
ATOM 1290 C C . ASN A 1 171 ? -7.070 13.381 11.867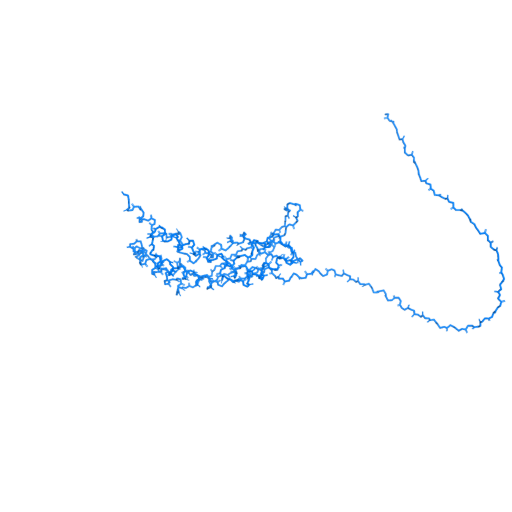 1.00 55.09 171 ASN A C 1
ATOM 1292 O O . ASN A 1 171 ? -7.226 13.534 13.077 1.00 55.09 171 ASN A O 1
ATOM 1296 N N . THR A 1 172 ? -5.998 13.820 11.218 1.00 49.94 172 THR A N 1
ATOM 1297 C CA . THR A 1 172 ? -5.127 14.893 11.704 1.00 49.94 172 THR A CA 1
ATOM 1298 C C . THR A 1 172 ? -5.631 16.279 11.280 1.00 49.94 172 THR A C 1
ATOM 1300 O O . THR A 1 172 ? -5.041 17.280 11.676 1.00 49.94 172 THR A O 1
ATOM 1303 N N . GLU A 1 173 ? -6.691 16.344 10.462 1.00 46.50 173 GLU A N 1
ATOM 1304 C CA . GLU A 1 173 ? -7.090 17.534 9.688 1.00 46.50 173 GLU A CA 1
ATOM 1305 C C . GLU A 1 173 ? -8.591 17.897 9.792 1.00 46.50 173 GLU A C 1
ATOM 1307 O O . GLU A 1 173 ? -8.922 19.069 9.636 1.00 46.50 173 GLU A O 1
ATOM 1312 N N . SER A 1 174 ? -9.495 16.960 10.119 1.00 47.28 174 SER A N 1
ATOM 1313 C CA . SER A 1 174 ? -10.960 17.175 10.165 1.00 47.28 174 SER A CA 1
ATOM 1314 C C . SER A 1 174 ? -11.586 17.180 11.577 1.00 47.28 174 SER A C 1
ATOM 1316 O O . SER A 1 174 ? -12.792 17.017 11.755 1.00 47.28 174 SER A O 1
ATOM 1318 N N . GLY A 1 175 ? -10.782 17.413 12.617 1.00 50.03 175 GLY A N 1
ATOM 1319 C CA . GLY A 1 175 ? -11.221 17.746 13.981 1.00 50.03 175 GLY A CA 1
ATOM 1320 C C . GLY A 1 175 ? -11.668 16.580 14.876 1.00 50.03 175 GLY A C 1
ATOM 1321 O O . GLY A 1 175 ? -11.245 16.507 16.023 1.00 50.03 175 GLY A O 1
ATOM 1322 N N . GLU A 1 176 ? -12.518 15.667 14.398 1.00 54.66 176 GLU A N 1
ATOM 1323 C CA . GLU A 1 176 ? -13.211 14.666 15.245 1.00 54.66 176 GLU A CA 1
ATOM 1324 C C . GLU A 1 176 ? -12.330 13.873 16.245 1.00 54.66 176 GLU A C 1
ATOM 1326 O O . GLU A 1 176 ? -12.726 13.746 17.400 1.00 54.66 176 GLU A O 1
ATOM 1331 N N . VAL A 1 177 ? -11.134 13.386 15.879 1.00 57.53 177 VAL A N 1
ATOM 1332 C CA . VAL A 1 177 ? -10.194 12.742 16.842 1.00 57.53 177 VAL A CA 1
ATOM 1333 C C . VAL A 1 177 ? -9.016 13.621 17.273 1.00 57.53 177 VAL A C 1
ATOM 1335 O O . VAL A 1 177 ? -8.139 13.153 17.994 1.00 57.53 177 VAL A O 1
ATOM 1338 N N . THR A 1 178 ? -9.013 14.909 16.924 1.00 62.72 178 THR A N 1
ATOM 1339 C CA . THR A 1 178 ? -8.169 15.914 17.599 1.00 62.72 178 THR A CA 1
ATOM 1340 C C . THR A 1 178 ? -8.934 16.676 18.691 1.00 62.72 178 THR A C 1
ATOM 1342 O O . THR A 1 178 ? -8.312 17.298 19.553 1.00 62.72 178 THR A O 1
ATOM 1345 N N . ASP A 1 179 ? -10.269 16.568 18.730 1.00 74.19 179 ASP A N 1
ATOM 1346 C CA . ASP A 1 179 ? -11.113 17.116 19.792 1.00 74.19 179 ASP A CA 1
ATOM 1347 C C . ASP A 1 179 ? -10.783 16.511 21.169 1.00 74.19 179 ASP A C 1
ATOM 1349 O O . ASP A 1 179 ? -10.824 15.297 21.399 1.00 74.19 179 ASP A O 1
ATOM 1353 N N . ALA A 1 180 ? -10.497 17.387 22.133 1.00 75.50 180 ALA A N 1
ATOM 1354 C CA . ALA A 1 180 ? -10.042 16.995 23.462 1.00 75.50 180 ALA A CA 1
ATOM 1355 C C . ALA A 1 180 ? -11.108 16.252 24.295 1.00 75.50 180 ALA A C 1
ATOM 1357 O O . ALA A 1 180 ? -10.750 15.497 25.205 1.00 75.50 180 ALA A O 1
ATOM 1358 N N . ALA A 1 181 ? -12.404 16.436 24.018 1.00 79.94 181 ALA A N 1
ATOM 1359 C CA . ALA A 1 181 ? -13.479 15.730 24.711 1.00 79.94 181 ALA A CA 1
ATOM 1360 C C . ALA A 1 181 ? -13.696 14.323 24.131 1.00 79.94 181 ALA A C 1
ATOM 1362 O O . ALA A 1 181 ? -13.875 13.373 24.900 1.00 79.94 181 ALA A O 1
ATOM 1363 N N . ILE A 1 182 ? -13.609 14.162 22.807 1.00 77.94 182 ILE A N 1
ATOM 1364 C CA . ILE A 1 182 ? -13.623 12.865 22.122 1.00 77.94 182 ILE A CA 1
ATOM 1365 C C . ILE A 1 182 ? -12.393 12.054 22.535 1.00 77.94 182 ILE A C 1
ATOM 1367 O O . ILE A 1 182 ? -12.559 10.937 23.026 1.00 77.94 182 ILE A O 1
ATOM 1371 N N . LEU A 1 183 ? -11.192 12.639 22.494 1.00 76.69 183 LEU A N 1
ATOM 1372 C CA . LEU A 1 183 ? -9.960 12.012 22.987 1.00 76.69 183 LEU A CA 1
ATOM 1373 C C . LEU A 1 183 ? -10.071 11.563 24.451 1.00 76.69 183 LEU A C 1
ATOM 1375 O O . LEU A 1 183 ? -9.836 10.394 24.769 1.00 76.69 183 LEU A O 1
ATOM 1379 N N . ARG A 1 184 ? -10.516 12.448 25.353 1.00 80.44 184 ARG A N 1
ATOM 1380 C CA . ARG A 1 184 ? -10.744 12.115 26.773 1.00 80.44 184 ARG A CA 1
ATOM 1381 C C . ARG A 1 184 ? -11.780 10.999 26.964 1.00 80.44 184 ARG A C 1
ATOM 1383 O O . ARG A 1 184 ? -11.698 10.257 27.941 1.00 80.44 184 ARG A O 1
ATOM 1390 N N . LYS A 1 185 ? -12.751 10.865 26.059 1.00 79.81 185 LYS A N 1
ATOM 1391 C CA . LYS A 1 185 ? -13.779 9.813 26.079 1.00 79.81 185 LYS A CA 1
ATOM 1392 C C . LYS A 1 185 ? -13.280 8.488 25.488 1.00 79.81 185 LYS A C 1
ATOM 1394 O O . LYS A 1 185 ? -13.723 7.438 25.944 1.00 79.81 185 LYS A O 1
ATOM 1399 N N . MET A 1 186 ? -12.341 8.525 24.540 1.00 78.44 186 MET A N 1
ATOM 1400 C CA . MET A 1 186 ? -11.649 7.346 24.002 1.00 78.44 186 MET A CA 1
ATOM 1401 C C . MET A 1 186 ? -10.729 6.720 25.056 1.00 78.44 186 MET A C 1
ATOM 1403 O O . MET A 1 186 ? -10.893 5.539 25.351 1.00 78.44 186 MET A O 1
ATOM 1407 N N . ARG A 1 187 ? -9.876 7.520 25.719 1.00 75.62 187 ARG A N 1
ATOM 1408 C CA . ARG A 1 187 ? -9.035 7.067 26.852 1.00 75.62 187 ARG A CA 1
ATOM 1409 C C . ARG A 1 187 ? -9.855 6.412 27.970 1.00 75.62 187 ARG A C 1
ATOM 1411 O O . ARG A 1 187 ? -9.467 5.399 28.529 1.00 75.62 187 ARG A O 1
ATOM 1418 N N . LYS A 1 188 ? -11.040 6.962 28.264 1.00 80.62 188 LYS A N 1
ATOM 1419 C CA . LYS A 1 188 ? -11.964 6.438 29.287 1.00 80.62 188 LYS A CA 1
ATOM 1420 C C . LYS A 1 188 ? -12.841 5.268 28.829 1.00 80.62 188 LYS A C 1
ATOM 1422 O O . LYS A 1 188 ? -13.640 4.773 29.623 1.00 80.62 188 LYS A O 1
ATOM 1427 N N . SER A 1 189 ? -12.785 4.855 27.562 1.00 79.56 189 SER A N 1
ATOM 1428 C CA . SER A 1 189 ? -13.608 3.750 27.071 1.00 79.56 189 SER A CA 1
ATOM 1429 C C . SER A 1 189 ? -13.066 3.153 25.776 1.00 79.56 189 SER A C 1
ATOM 1431 O O . SER A 1 189 ? -13.369 3.615 24.675 1.00 79.56 189 SER A O 1
ATOM 1433 N N . THR A 1 190 ? -12.381 2.019 25.899 1.00 71.25 190 THR A N 1
ATOM 1434 C CA . THR A 1 190 ? -11.894 1.195 24.782 1.00 71.25 190 THR A CA 1
ATOM 1435 C C . THR A 1 190 ? -13.003 0.824 23.788 1.00 71.25 190 THR A C 1
ATOM 1437 O O . THR A 1 190 ? -12.796 0.821 22.578 1.00 71.25 190 THR A O 1
ATOM 1440 N N . LYS A 1 191 ? -14.234 0.611 24.282 1.00 75.62 191 LYS A N 1
ATOM 1441 C CA . LYS A 1 191 ? -15.440 0.373 23.464 1.00 75.62 191 LYS A CA 1
ATOM 1442 C C . LYS A 1 191 ? -15.888 1.605 22.666 1.00 75.62 191 LYS A C 1
ATOM 1444 O O . LYS A 1 191 ? -16.521 1.448 21.623 1.00 75.62 191 LYS A O 1
ATOM 1449 N N . TYR A 1 192 ? -15.614 2.814 23.156 1.00 81.12 192 TYR A N 1
ATOM 1450 C CA . TYR A 1 192 ? -15.839 4.047 22.403 1.00 81.12 192 TYR A CA 1
ATOM 1451 C C . TYR A 1 192 ? -14.726 4.261 21.374 1.00 81.12 192 TYR A C 1
ATOM 1453 O O . TYR A 1 192 ? -15.046 4.442 20.207 1.00 81.12 192 TYR A O 1
ATOM 1461 N N . ALA A 1 193 ? -13.456 4.126 21.776 1.00 76.06 193 ALA A N 1
ATOM 1462 C CA . ALA A 1 193 ? -12.300 4.227 20.881 1.00 76.06 193 ALA A CA 1
ATOM 1463 C C . ALA A 1 193 ? -12.421 3.291 19.665 1.00 76.06 193 ALA A C 1
ATOM 1465 O O . ALA A 1 193 ? -12.383 3.760 18.529 1.00 76.06 193 ALA A O 1
ATOM 1466 N N . PHE A 1 194 ? -12.715 2.005 19.903 1.00 77.00 194 PHE A N 1
ATOM 1467 C CA . PHE A 1 194 ? -13.020 1.022 18.858 1.00 77.00 194 PHE A CA 1
ATOM 1468 C C . PHE A 1 194 ? -14.093 1.510 17.878 1.00 77.00 194 PHE A C 1
ATOM 1470 O O . PHE A 1 194 ? -13.903 1.444 16.669 1.00 77.00 194 PHE A O 1
ATOM 1477 N N . ARG A 1 195 ? -15.223 2.016 18.391 1.00 80.25 195 ARG A N 1
ATOM 1478 C CA . ARG A 1 195 ? -16.347 2.472 17.560 1.00 80.25 195 ARG A CA 1
ATOM 1479 C C . ARG A 1 195 ? -15.998 3.698 16.725 1.00 80.25 195 ARG A C 1
ATOM 1481 O O . ARG A 1 195 ? -16.443 3.765 15.584 1.00 80.25 195 ARG A O 1
ATOM 1488 N N . THR A 1 196 ? -15.216 4.628 17.270 1.00 79.44 196 THR A N 1
ATOM 1489 C CA . THR A 1 196 ? -14.716 5.788 16.526 1.00 79.44 196 THR A CA 1
ATOM 1490 C C . THR A 1 196 ? -13.816 5.327 15.379 1.00 79.44 196 THR A C 1
ATOM 1492 O O . THR A 1 196 ? -14.133 5.588 14.223 1.00 79.44 196 THR A O 1
ATOM 1495 N N . TRP A 1 197 ? -12.766 4.546 15.656 1.00 78.19 197 TRP A N 1
ATOM 1496 C CA . TRP A 1 197 ? -11.848 4.063 14.615 1.00 78.19 197 TRP A CA 1
ATOM 1497 C C . TRP A 1 197 ? -12.533 3.177 13.564 1.00 78.19 197 TRP A C 1
ATOM 1499 O O . TRP A 1 197 ? -12.271 3.321 12.373 1.00 78.19 197 TRP A O 1
ATOM 1509 N N . ALA A 1 198 ? -13.467 2.315 13.973 1.00 81.12 198 ALA A N 1
ATOM 1510 C CA . ALA A 1 198 ? -14.262 1.497 13.058 1.00 81.12 198 ALA A CA 1
ATOM 1511 C C . ALA A 1 198 ? -15.150 2.345 12.123 1.00 81.12 198 ALA A C 1
ATOM 1513 O O . ALA A 1 198 ? -15.278 2.029 10.940 1.00 81.12 198 ALA A O 1
ATOM 1514 N N . ALA A 1 199 ? -15.743 3.437 12.621 1.00 80.44 199 ALA A N 1
ATOM 1515 C CA . ALA A 1 199 ? -16.512 4.370 11.795 1.00 80.44 199 ALA A CA 1
ATOM 1516 C C . ALA A 1 199 ? -15.618 5.158 10.819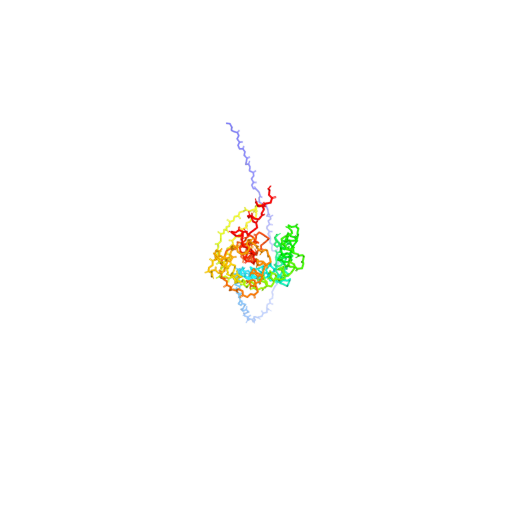 1.00 80.44 199 ALA A C 1
ATOM 1518 O O . ALA A 1 199 ? -16.007 5.369 9.667 1.00 80.44 199 ALA A O 1
ATOM 1519 N N . MET A 1 200 ? -14.410 5.532 11.252 1.00 78.38 200 MET A N 1
ATOM 1520 C CA . MET A 1 200 ? -13.416 6.219 10.420 1.00 78.38 200 MET A CA 1
ATOM 1521 C C . MET A 1 200 ? -12.893 5.330 9.284 1.00 78.38 200 MET A C 1
ATOM 1523 O O . MET A 1 200 ? -12.857 5.779 8.144 1.00 78.38 200 MET A O 1
ATOM 1527 N N . LEU A 1 201 ? -12.568 4.059 9.553 1.00 82.19 201 LEU A N 1
ATOM 1528 C CA . LEU A 1 201 ? -12.191 3.092 8.510 1.00 82.19 201 LEU A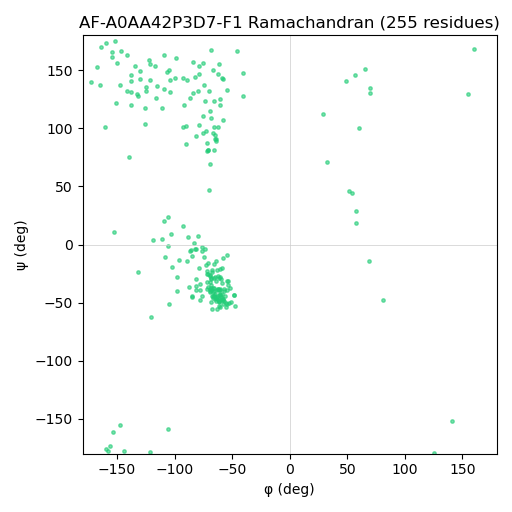 CA 1
ATOM 1529 C C . LEU A 1 201 ? -13.313 2.878 7.487 1.00 82.19 201 LEU A C 1
ATOM 1531 O O . LEU A 1 201 ? -13.066 2.829 6.286 1.00 82.19 201 LEU A O 1
ATOM 1535 N N . LYS A 1 202 ? -14.556 2.761 7.969 1.00 81.12 202 LYS A N 1
ATOM 1536 C CA . LYS A 1 202 ? -15.715 2.410 7.142 1.00 81.12 202 LYS A CA 1
ATOM 1537 C C . LYS A 1 202 ? -16.264 3.561 6.294 1.00 81.12 202 LYS A C 1
ATOM 1539 O O . LYS A 1 202 ? -16.834 3.320 5.232 1.00 81.12 202 LYS A O 1
ATOM 1544 N N . SER A 1 203 ? -16.194 4.787 6.805 1.00 75.56 203 SER A N 1
ATOM 1545 C CA . SER A 1 203 ? -16.928 5.938 6.252 1.00 75.56 203 SER A CA 1
ATOM 1546 C C . SER A 1 203 ? -16.263 7.295 6.503 1.00 75.56 203 SER A C 1
ATOM 1548 O O . SER A 1 203 ? -16.891 8.327 6.277 1.00 75.56 203 SER A O 1
ATOM 1550 N N . GLY A 1 204 ? -15.015 7.310 6.975 1.00 71.69 204 GLY A N 1
ATOM 1551 C CA . GLY A 1 204 ? -14.225 8.531 7.075 1.00 71.69 204 GLY A CA 1
ATOM 1552 C C . GLY A 1 204 ? -13.848 9.094 5.704 1.00 71.69 204 GLY A C 1
ATOM 1553 O O . GLY A 1 204 ? -13.968 8.438 4.667 1.00 71.69 204 GLY A O 1
ATOM 1554 N N . GLU A 1 205 ? -13.367 10.332 5.709 1.00 79.12 205 GLU A N 1
ATOM 1555 C CA . GLU A 1 205 ? -12.812 10.973 4.520 1.00 79.12 205 GLU A CA 1
ATOM 1556 C C . GLU A 1 205 ? -11.583 10.204 4.007 1.00 79.12 205 GLU A C 1
ATOM 1558 O O . GLU A 1 205 ? -10.890 9.519 4.766 1.00 79.12 205 GLU A O 1
ATOM 1563 N N . LYS A 1 206 ? -11.275 10.342 2.714 1.00 83.88 206 LYS A N 1
ATOM 1564 C CA . LYS A 1 206 ? -9.981 9.918 2.168 1.00 83.88 206 LYS A CA 1
ATOM 1565 C C . LYS A 1 206 ? -9.062 11.118 2.017 1.00 83.88 206 LYS A C 1
ATOM 1567 O O . LYS A 1 206 ? -9.506 12.195 1.627 1.00 83.88 206 LYS A O 1
ATOM 1572 N N . ARG A 1 207 ? -7.775 10.909 2.282 1.00 84.62 207 ARG A N 1
ATOM 1573 C CA . ARG A 1 207 ? -6.713 11.892 2.036 1.00 84.62 207 ARG A CA 1
ATOM 1574 C C . ARG A 1 207 ? -5.725 11.349 1.013 1.00 84.62 207 ARG A C 1
ATOM 1576 O O . ARG A 1 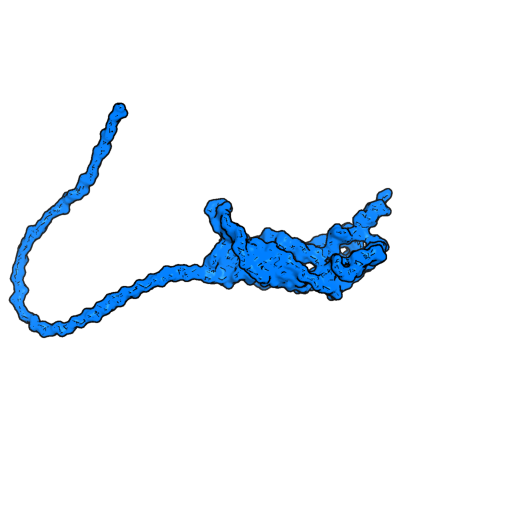207 ? -5.533 10.139 0.890 1.00 84.62 207 ARG A O 1
ATOM 1583 N N . THR A 1 208 ? -5.071 12.258 0.302 1.00 90.56 208 THR A N 1
ATOM 1584 C CA . THR A 1 208 ? -4.002 11.901 -0.633 1.00 90.56 208 THR A CA 1
ATOM 1585 C C . THR A 1 208 ? -2.685 11.769 0.125 1.00 90.56 208 THR A C 1
ATOM 1587 O O . THR A 1 208 ? -2.306 12.675 0.865 1.00 90.56 208 THR A O 1
ATOM 1590 N N . MET A 1 209 ? -1.967 10.667 -0.076 1.00 90.25 209 MET A N 1
ATOM 1591 C CA . MET A 1 209 ? -0.579 10.509 0.355 1.00 90.25 209 MET A CA 1
ATOM 1592 C C . MET A 1 209 ? 0.328 10.330 -0.852 1.00 90.25 209 MET A C 1
ATOM 1594 O O . MET A 1 209 ? 0.109 9.432 -1.657 1.00 90.25 209 MET A O 1
ATOM 1598 N N . THR A 1 210 ? 1.361 11.159 -0.955 1.00 93.94 210 THR A N 1
ATOM 1599 C CA . THR A 1 210 ? 2.396 11.048 -1.988 1.00 93.94 210 THR A CA 1
ATOM 1600 C C . THR A 1 210 ? 3.686 10.480 -1.416 1.00 93.94 210 THR A C 1
ATOM 1602 O O . THR A 1 210 ? 4.008 10.731 -0.254 1.00 93.94 210 THR A O 1
ATOM 1605 N N . GLY A 1 211 ? 4.456 9.781 -2.243 1.00 93.62 211 GLY A N 1
ATOM 1606 C CA . GLY A 1 211 ? 5.769 9.267 -1.871 1.00 93.62 211 GLY A CA 1
ATOM 1607 C C . GLY A 1 211 ? 6.651 8.982 -3.081 1.00 93.62 211 GLY A C 1
ATOM 1608 O O . GLY A 1 211 ? 6.269 9.229 -4.226 1.00 93.62 211 GLY A O 1
ATOM 1609 N N . GLU A 1 212 ? 7.842 8.458 -2.808 1.00 95.12 212 GLU A N 1
ATOM 1610 C CA . GLU A 1 212 ? 8.800 8.016 -3.817 1.00 95.12 212 GLU A CA 1
ATOM 1611 C C . GLU A 1 212 ? 9.291 6.593 -3.491 1.00 95.12 212 GLU A C 1
ATOM 1613 O O . GLU A 1 212 ? 9.461 6.229 -2.322 1.00 95.12 212 GLU A O 1
ATOM 1618 N N . ALA A 1 213 ? 9.497 5.777 -4.524 1.00 95.12 213 ALA A N 1
ATOM 1619 C CA . ALA A 1 213 ? 10.005 4.412 -4.438 1.00 95.12 213 ALA A CA 1
ATOM 1620 C C . ALA A 1 213 ? 11.137 4.205 -5.447 1.00 95.12 213 ALA A C 1
ATOM 1622 O O . ALA A 1 213 ? 10.990 4.518 -6.630 1.00 95.12 213 ALA A O 1
ATOM 1623 N N . MET A 1 214 ? 12.273 3.700 -4.967 1.00 94.44 214 MET A N 1
ATOM 1624 C CA . MET A 1 214 ? 13.463 3.491 -5.786 1.00 94.44 214 MET A CA 1
ATOM 1625 C C . MET A 1 214 ? 13.456 2.073 -6.349 1.00 94.44 214 MET A C 1
ATOM 1627 O O . MET A 1 214 ? 13.419 1.128 -5.569 1.00 94.44 214 MET A O 1
ATOM 1631 N N . LEU A 1 215 ? 13.451 1.937 -7.673 1.00 94.31 215 LEU A N 1
ATOM 1632 C CA . LEU A 1 215 ? 13.417 0.649 -8.369 1.00 94.31 215 LEU A CA 1
ATOM 1633 C C . LEU A 1 215 ? 14.804 0.322 -8.929 1.00 94.31 215 LEU A C 1
ATOM 1635 O O . LEU A 1 215 ? 15.480 1.218 -9.448 1.00 94.31 215 LEU A O 1
ATOM 1639 N N . THR A 1 216 ? 15.194 -0.949 -8.865 1.00 90.69 216 THR A N 1
ATOM 1640 C CA . THR A 1 216 ? 16.429 -1.475 -9.464 1.00 90.69 216 THR A CA 1
ATOM 1641 C C . THR A 1 216 ? 16.141 -2.136 -10.813 1.00 90.69 216 THR A C 1
ATOM 1643 O O . THR A 1 216 ? 14.992 -2.438 -11.138 1.00 90.69 216 THR A O 1
ATOM 1646 N N . GLY A 1 217 ? 17.178 -2.292 -11.637 1.00 89.25 217 GLY A N 1
ATOM 1647 C CA . GLY A 1 217 ? 17.093 -2.924 -12.954 1.00 89.25 217 GLY A CA 1
ATOM 1648 C C . GLY A 1 217 ? 17.956 -2.216 -13.998 1.00 89.25 217 GLY A C 1
ATOM 1649 O O . GLY A 1 217 ? 18.968 -1.586 -13.663 1.00 89.25 217 GLY A O 1
ATOM 1650 N N . ASP A 1 218 ? 17.551 -2.307 -15.264 1.00 85.75 218 ASP A N 1
ATOM 1651 C CA . ASP A 1 218 ? 18.270 -1.742 -16.406 1.00 85.75 218 ASP A CA 1
ATOM 1652 C C . ASP A 1 218 ? 17.321 -1.246 -17.532 1.00 85.75 218 ASP A C 1
ATOM 1654 O O . ASP A 1 218 ? 16.120 -1.524 -17.516 1.00 85.75 218 ASP A O 1
ATOM 1658 N N . PRO A 1 219 ? 17.814 -0.455 -18.511 1.00 84.25 219 PRO A N 1
ATOM 1659 C CA . PRO A 1 219 ? 16.974 0.115 -19.570 1.00 84.25 219 PRO A CA 1
ATOM 1660 C C . PRO A 1 219 ? 16.368 -0.880 -20.574 1.00 84.25 219 PRO A C 1
ATOM 1662 O O . PRO A 1 219 ? 15.391 -0.512 -21.229 1.00 84.25 219 PRO A O 1
ATOM 1665 N N . ASP A 1 220 ? 16.951 -2.070 -20.734 1.00 84.19 220 ASP A N 1
ATOM 1666 C CA . ASP A 1 220 ? 16.606 -3.062 -21.759 1.00 84.19 220 ASP A CA 1
ATOM 1667 C C . ASP A 1 220 ? 15.661 -4.150 -21.205 1.00 84.19 220 ASP A C 1
ATOM 1669 O O . ASP A 1 220 ? 14.710 -4.549 -21.882 1.00 84.19 220 ASP A O 1
ATOM 1673 N N . THR A 1 221 ? 15.872 -4.612 -19.965 1.00 86.50 221 THR A N 1
ATOM 1674 C CA . THR A 1 221 ? 14.992 -5.595 -19.296 1.00 86.50 221 THR A CA 1
ATOM 1675 C C . THR A 1 221 ? 13.833 -4.936 -18.545 1.00 86.50 221 THR A C 1
ATOM 1677 O O . THR A 1 221 ? 12.700 -5.427 -18.588 1.00 86.50 221 THR A O 1
ATOM 1680 N N . GLY A 1 222 ? 14.081 -3.774 -17.932 1.00 90.81 222 GLY A N 1
ATOM 1681 C CA . GLY A 1 222 ? 13.116 -2.992 -17.166 1.00 90.81 222 GLY A CA 1
ATOM 1682 C C . GLY A 1 222 ? 13.598 -2.679 -15.751 1.00 90.81 222 GLY A C 1
ATOM 1683 O O . GLY A 1 222 ? 14.688 -3.060 -15.335 1.00 90.81 222 GLY A O 1
ATOM 1684 N N . TYR A 1 223 ? 12.749 -1.979 -14.998 1.00 93.44 223 TYR A N 1
ATOM 1685 C CA . TYR A 1 223 ? 13.003 -1.633 -13.601 1.00 93.44 223 TYR A CA 1
ATOM 1686 C C . TYR A 1 223 ? 11.851 -2.111 -12.735 1.00 93.44 223 TYR A C 1
ATOM 1688 O O . TYR A 1 223 ? 10.686 -1.845 -13.048 1.00 93.44 223 TYR A O 1
ATOM 1696 N N . PHE A 1 224 ? 12.184 -2.782 -11.640 1.00 95.12 224 PHE A N 1
ATOM 1697 C CA . PHE A 1 224 ? 11.233 -3.517 -10.826 1.00 95.12 224 PHE A CA 1
ATOM 1698 C C . PHE A 1 224 ? 11.366 -3.161 -9.341 1.00 95.12 224 PHE A C 1
ATOM 1700 O O . PHE A 1 224 ? 12.454 -2.809 -8.879 1.00 95.12 224 PHE A O 1
ATOM 1707 N N . PRO A 1 225 ? 10.255 -3.215 -8.590 1.00 94.00 225 PRO A N 1
ATOM 1708 C CA . PRO A 1 225 ? 10.285 -3.113 -7.145 1.00 94.00 225 PRO A CA 1
ATOM 1709 C C . PRO A 1 225 ? 10.703 -4.429 -6.489 1.00 94.00 225 PRO A C 1
ATOM 1711 O O . PRO A 1 225 ? 10.460 -5.507 -7.026 1.00 94.00 225 PRO A O 1
ATOM 1714 N N . ASP A 1 226 ? 11.271 -4.317 -5.295 1.00 86.81 226 ASP A N 1
ATOM 1715 C CA . ASP A 1 226 ? 11.719 -5.416 -4.443 1.00 86.81 226 ASP A CA 1
ATOM 1716 C C . ASP A 1 226 ? 11.012 -5.398 -3.069 1.00 86.81 226 ASP A C 1
ATOM 1718 O O . ASP A 1 226 ? 10.180 -4.532 -2.767 1.00 86.81 226 ASP A O 1
ATOM 1722 N N . ALA A 1 227 ? 11.359 -6.336 -2.185 1.00 81.56 227 ALA A N 1
ATOM 1723 C CA . ALA A 1 227 ? 10.852 -6.339 -0.811 1.00 81.56 227 ALA A CA 1
ATOM 1724 C C . ALA A 1 227 ? 11.285 -5.107 0.024 1.00 81.56 227 ALA A C 1
ATOM 1726 O O . ALA A 1 227 ? 10.607 -4.753 0.994 1.00 81.56 227 ALA A O 1
ATOM 1727 N N . TYR A 1 228 ? 12.366 -4.399 -0.330 1.00 85.31 228 TYR A N 1
ATOM 1728 C CA . TYR A 1 228 ? 12.754 -3.156 0.346 1.00 85.31 228 TYR A CA 1
ATOM 1729 C C . TYR A 1 228 ? 11.810 -1.994 0.005 1.00 85.31 228 TYR A C 1
ATOM 1731 O O . TYR A 1 228 ? 11.620 -1.117 0.855 1.00 85.31 228 TYR A O 1
ATOM 1739 N N . ASN A 1 229 ? 11.132 -2.000 -1.150 1.00 92.00 229 ASN A N 1
ATOM 1740 C CA . ASN A 1 229 ? 10.121 -0.989 -1.488 1.00 92.00 229 ASN A CA 1
ATOM 1741 C C . ASN A 1 229 ? 8.892 -0.984 -0.563 1.00 92.00 229 ASN A C 1
ATOM 1743 O O . ASN A 1 229 ? 8.189 0.029 -0.504 1.00 92.00 229 ASN A O 1
ATOM 1747 N N . LEU A 1 230 ? 8.686 -2.023 0.257 1.00 88.81 230 LEU A N 1
ATOM 1748 C CA . LEU A 1 230 ? 7.733 -1.981 1.376 1.00 88.81 230 LEU A CA 1
ATOM 1749 C C . LEU A 1 230 ? 8.006 -0.783 2.306 1.00 88.81 230 LEU A C 1
ATOM 1751 O O . LEU A 1 230 ? 7.072 -0.178 2.832 1.00 88.81 230 LEU A O 1
ATOM 1755 N N . ARG A 1 231 ? 9.274 -0.360 2.439 1.00 88.62 231 ARG A N 1
ATOM 1756 C CA . ARG A 1 231 ? 9.665 0.826 3.220 1.00 88.62 231 ARG A CA 1
ATOM 1757 C C . ARG A 1 231 ? 9.062 2.116 2.662 1.00 88.62 231 ARG A C 1
ATOM 1759 O O . ARG A 1 231 ? 8.606 2.939 3.455 1.00 88.62 231 ARG A O 1
ATOM 1766 N N . SER A 1 232 ? 8.981 2.275 1.340 1.00 90.06 232 SER A N 1
ATOM 1767 C CA . SER A 1 232 ? 8.302 3.421 0.712 1.00 90.06 232 SER A CA 1
ATOM 1768 C C . SER A 1 232 ? 6.794 3.418 0.975 1.00 90.06 232 SER A C 1
ATOM 1770 O O . SER A 1 232 ? 6.189 4.484 1.071 1.00 90.06 232 SER A O 1
ATOM 1772 N N . LEU A 1 233 ? 6.188 2.240 1.156 1.00 89.75 233 LEU A N 1
ATOM 1773 C CA . LEU A 1 233 ? 4.771 2.104 1.499 1.00 89.75 233 LEU A CA 1
ATOM 1774 C C . LEU A 1 233 ? 4.481 2.185 3.005 1.00 89.75 233 LEU A C 1
ATOM 1776 O O . LEU A 1 233 ? 3.309 2.237 3.365 1.00 89.75 233 LEU A O 1
ATOM 1780 N N . THR A 1 234 ? 5.487 2.265 3.889 1.00 85.50 234 THR A N 1
ATOM 1781 C CA . THR A 1 234 ? 5.292 2.290 5.359 1.00 85.50 234 THR A CA 1
ATOM 1782 C C . THR A 1 234 ? 4.210 3.282 5.782 1.00 85.50 234 THR A C 1
ATOM 1784 O O . THR A 1 234 ? 3.255 2.914 6.455 1.00 85.50 234 THR A O 1
ATOM 1787 N N . SER A 1 235 ? 4.294 4.543 5.352 1.00 81.94 235 SER A N 1
ATOM 1788 C CA . SER A 1 235 ? 3.333 5.570 5.778 1.00 81.94 235 SER A CA 1
ATOM 1789 C C . SER A 1 235 ? 1.929 5.392 5.174 1.00 81.94 235 SER A C 1
ATOM 1791 O O . SER A 1 235 ? 0.979 5.975 5.691 1.00 81.94 235 SER A O 1
ATOM 1793 N N . VAL A 1 236 ? 1.790 4.579 4.119 1.00 86.81 236 VAL A N 1
ATOM 1794 C CA . VAL A 1 236 ? 0.511 4.155 3.523 1.00 86.81 236 VAL A CA 1
ATOM 1795 C C . VAL A 1 236 ? -0.046 2.940 4.274 1.00 86.81 236 VAL A C 1
ATOM 1797 O O . VAL A 1 236 ? -1.210 2.946 4.660 1.00 86.81 236 VAL A O 1
ATOM 1800 N N . LEU A 1 237 ? 0.780 1.944 4.596 1.00 83.00 237 LEU A N 1
ATOM 1801 C CA . LEU A 1 237 ? 0.405 0.796 5.432 1.00 83.00 237 LEU A CA 1
ATOM 1802 C C . LEU A 1 237 ? -0.054 1.243 6.830 1.00 83.00 237 LEU A C 1
ATOM 1804 O O . LEU A 1 237 ? -1.119 0.851 7.301 1.00 83.00 237 LEU A O 1
ATOM 1808 N N . TYR A 1 238 ? 0.680 2.161 7.459 1.00 78.38 238 TYR A N 1
ATOM 1809 C CA . TYR A 1 238 ? 0.316 2.735 8.757 1.00 78.38 238 TYR A CA 1
ATOM 1810 C C . TYR A 1 238 ? -0.852 3.743 8.679 1.00 78.38 238 TYR A C 1
ATOM 1812 O O . TYR A 1 238 ? -1.310 4.226 9.711 1.00 78.38 238 TYR A O 1
ATOM 1820 N N . SER A 1 239 ? -1.375 4.061 7.486 1.00 77.00 239 SER A N 1
ATOM 1821 C CA . SER A 1 239 ? -2.496 5.004 7.331 1.00 77.00 239 SER A CA 1
ATOM 1822 C C . SER A 1 239 ? -3.873 4.408 7.638 1.00 77.00 239 SER A C 1
ATOM 1824 O O . SER A 1 239 ? -4.791 5.168 7.932 1.00 77.00 239 SER A O 1
ATOM 1826 N N . ALA A 1 240 ? -4.018 3.077 7.610 1.00 76.00 240 ALA A N 1
ATOM 1827 C CA . ALA A 1 240 ? -5.221 2.382 8.079 1.00 76.00 240 ALA A CA 1
ATOM 1828 C C . ALA A 1 240 ? -5.217 2.160 9.607 1.00 76.00 240 ALA A C 1
ATOM 1830 O O . ALA A 1 240 ? -6.127 1.538 10.154 1.00 76.00 240 ALA A O 1
ATOM 1831 N N . LEU A 1 241 ? -4.176 2.631 10.302 1.00 71.25 241 LEU A N 1
ATOM 1832 C CA . LEU A 1 241 ? -3.949 2.365 11.717 1.00 71.25 241 LEU A CA 1
ATOM 1833 C C . LEU A 1 241 ? -4.249 3.620 12.556 1.00 71.25 241 LEU A C 1
ATOM 1835 O O . LEU A 1 241 ? -4.009 4.742 12.098 1.00 71.25 241 LEU A O 1
ATOM 1839 N N . PRO A 1 242 ? -4.728 3.465 13.804 1.00 58.94 242 PRO A N 1
ATOM 1840 C CA . PRO A 1 242 ? -4.902 4.586 14.714 1.00 58.94 242 PRO A CA 1
ATOM 1841 C C . PRO A 1 242 ? -3.512 5.029 15.184 1.00 58.94 242 PRO A C 1
ATOM 1843 O O . PRO A 1 242 ? -2.899 4.393 16.037 1.00 58.94 242 PRO A O 1
ATOM 1846 N N . ALA A 1 243 ? -2.978 6.067 14.538 1.00 52.50 243 ALA A N 1
ATOM 1847 C CA . ALA A 1 243 ? -1.550 6.364 14.560 1.00 52.50 243 ALA A CA 1
ATOM 1848 C C . ALA A 1 243 ? -0.967 6.611 15.966 1.00 52.50 243 ALA A C 1
ATOM 1850 O O . ALA A 1 243 ? -1.548 7.317 16.791 1.00 52.50 243 ALA A O 1
ATOM 1851 N N . GLU A 1 244 ? 0.271 6.146 16.158 1.00 41.91 244 GLU A N 1
ATOM 1852 C CA . GLU A 1 244 ? 1.085 6.152 17.392 1.00 41.91 244 GLU A CA 1
ATOM 1853 C C . GLU A 1 244 ? 1.264 7.532 18.065 1.00 41.91 244 GLU A C 1
ATOM 1855 O O . GLU A 1 244 ? 1.763 7.632 19.182 1.00 41.91 244 GLU A O 1
ATOM 1860 N N . ARG A 1 245 ? 0.840 8.623 17.412 1.00 42.69 245 ARG A N 1
ATOM 1861 C CA . ARG A 1 245 ? 0.792 9.974 18.000 1.00 42.69 245 ARG A CA 1
ATOM 1862 C C . ARG A 1 245 ? -0.332 10.151 19.022 1.00 42.69 245 ARG A C 1
ATOM 1864 O O . ARG A 1 245 ? -0.289 11.104 19.796 1.00 42.69 245 ARG A O 1
ATOM 1871 N N . VAL A 1 246 ? -1.327 9.264 19.018 1.00 44.81 246 VAL A N 1
ATOM 1872 C CA . VAL A 1 246 ? -2.371 9.184 20.041 1.00 44.81 246 VAL A CA 1
ATOM 1873 C C . VAL A 1 246 ? -2.656 7.716 20.346 1.00 44.81 246 VAL A C 1
ATOM 1875 O O . VAL A 1 246 ? -3.697 7.182 19.969 1.00 44.81 246 VAL A O 1
ATOM 1878 N N . ASP A 1 247 ? -1.757 7.074 21.086 1.00 49.41 247 ASP A N 1
ATOM 1879 C CA . ASP A 1 247 ? -2.153 5.912 21.878 1.00 49.41 247 ASP A CA 1
ATOM 1880 C C . ASP A 1 247 ? -3.056 6.395 23.039 1.00 49.41 247 ASP A C 1
ATOM 1882 O O . ASP A 1 247 ? -2.599 7.166 23.892 1.00 49.41 247 ASP A O 1
ATOM 1886 N N . PRO A 1 248 ? -4.350 6.015 23.094 1.00 46.44 248 PRO A N 1
ATOM 1887 C CA . PRO A 1 248 ? -5.226 6.381 24.200 1.00 46.44 248 PRO A CA 1
ATOM 1888 C C . PRO A 1 248 ? -5.068 5.451 25.417 1.00 46.44 248 PRO A C 1
ATOM 1890 O O . PRO A 1 248 ? -5.718 5.695 26.434 1.00 46.44 248 PRO A O 1
ATOM 1893 N N . PHE A 1 249 ? -4.245 4.402 25.322 1.00 49.06 249 PHE A N 1
ATOM 1894 C CA . PHE A 1 249 ? -3.995 3.402 26.359 1.00 49.06 249 PHE A CA 1
ATOM 1895 C C . PHE A 1 249 ? -2.661 3.626 27.098 1.00 49.06 249 PHE A C 1
ATOM 1897 O O . PHE A 1 249 ? -2.565 3.239 28.257 1.00 49.06 249 PHE A O 1
ATOM 1904 N N . ALA A 1 250 ? -1.708 4.377 26.529 1.00 50.78 250 ALA A N 1
ATOM 1905 C CA . ALA A 1 250 ? -0.449 4.794 27.177 1.00 50.78 250 ALA A CA 1
ATOM 1906 C C . ALA A 1 250 ? -0.601 5.599 28.494 1.00 50.78 250 ALA A C 1
ATOM 1908 O O . ALA A 1 250 ? 0.384 5.857 29.192 1.00 50.78 250 ALA A O 1
ATOM 1909 N N . GLU A 1 251 ? -1.804 6.065 28.838 1.00 44.25 251 GLU A N 1
ATOM 1910 C CA . GLU A 1 251 ? -2.129 6.594 30.178 1.00 44.25 251 GLU A CA 1
ATOM 1911 C C . GLU A 1 251 ? -2.819 5.542 31.065 1.00 44.25 251 GLU A C 1
ATOM 1913 O O . GLU A 1 251 ? -2.635 5.550 32.274 1.00 44.25 251 GLU A O 1
ATOM 1918 N N . MET A 1 252 ? -3.541 4.590 30.470 1.00 47.22 252 MET A N 1
ATOM 1919 C CA . MET A 1 252 ? -4.274 3.526 31.164 1.00 47.22 252 MET A CA 1
ATOM 1920 C C . MET A 1 252 ? -3.345 2.478 31.803 1.00 47.22 252 MET A C 1
ATOM 1922 O O . MET A 1 252 ? -3.726 1.857 32.789 1.00 47.22 252 MET A O 1
ATOM 1926 N N . GLU A 1 253 ? -2.122 2.313 31.287 1.00 45.53 253 GLU A N 1
ATOM 1927 C CA . GLU A 1 253 ? -1.070 1.507 31.933 1.00 45.53 253 GLU A CA 1
ATOM 1928 C C . GLU A 1 253 ? -0.478 2.176 33.188 1.00 45.53 253 GLU A C 1
ATOM 1930 O O . GLU A 1 253 ? 0.046 1.484 34.053 1.00 45.53 253 GLU A O 1
ATOM 1935 N N . ARG A 1 254 ? -0.575 3.509 33.317 1.00 43.94 254 ARG A N 1
ATOM 1936 C CA . ARG A 1 254 ? -0.015 4.271 34.453 1.00 43.94 254 ARG A CA 1
ATOM 1937 C C . ARG A 1 254 ? -0.963 4.420 35.644 1.00 43.94 254 ARG A C 1
ATOM 1939 O O . ARG A 1 254 ? -0.504 4.758 36.726 1.00 43.94 254 ARG A O 1
ATOM 1946 N N . ASP A 1 255 ? -2.247 4.122 35.455 1.00 40.47 255 ASP A N 1
ATOM 1947 C CA . ASP A 1 255 ? -3.256 4.049 36.522 1.00 40.47 255 ASP A CA 1
ATOM 1948 C C . ASP A 1 255 ? -3.408 2.604 37.076 1.00 40.47 255 ASP A C 1
ATOM 1950 O O . ASP A 1 255 ? -4.419 2.279 37.704 1.00 40.47 255 ASP A O 1
ATOM 1954 N N . ALA A 1 256 ? -2.439 1.716 36.801 1.00 42.66 256 ALA A N 1
ATOM 1955 C CA . ALA A 1 256 ? -2.472 0.283 37.130 1.00 42.66 256 ALA A CA 1
ATOM 1956 C C . ALA A 1 256 ? -1.345 -0.196 38.080 1.00 42.66 256 ALA A C 1
ATOM 1958 O O . ALA A 1 256 ? -1.277 -1.397 38.361 1.00 42.66 256 ALA A O 1
ATOM 1959 N N . GLU A 1 257 ? -0.505 0.722 38.576 1.00 35.12 257 GLU A N 1
ATOM 1960 C CA . GLU A 1 257 ? 0.506 0.512 39.636 1.00 35.12 257 GLU A CA 1
ATOM 1961 C C . GLU A 1 257 ? 0.067 1.141 40.975 1.00 35.12 257 GLU A C 1
ATOM 1963 O O . GLU A 1 257 ? 0.342 0.513 42.023 1.00 35.12 257 GLU A O 1
#